Protein AF-A0A0B7BX50-F1 (afdb_monomer_lite)

Radius of gyration: 19.75 Å; chains: 1; bounding box: 63×55×43 Å

Structure (mmCIF, N/CA/C/O backbone):
data_AF-A0A0B7BX50-F1
#
_entry.id   AF-A0A0B7BX50-F1
#
loop_
_atom_site.group_PDB
_atom_site.id
_atom_site.type_symbol
_atom_site.label_atom_id
_atom_site.label_alt_id
_atom_site.label_comp_id
_atom_site.label_asym_id
_atom_site.label_entity_id
_atom_site.label_seq_id
_atom_site.pdbx_PDB_ins_code
_atom_site.Cartn_x
_atom_site.Cartn_y
_atom_site.Cartn_z
_atom_site.occupancy
_atom_site.B_iso_or_equiv
_atom_site.auth_seq_id
_atom_site.auth_comp_id
_atom_site.auth_asym_id
_atom_site.auth_atom_id
_atom_site.pdbx_PDB_model_num
ATOM 1 N N . VAL A 1 1 ? -2.752 12.700 -19.791 1.00 28.98 1 VAL A N 1
ATOM 2 C CA . VAL A 1 1 ? -4.060 12.134 -19.391 1.00 28.98 1 VAL A CA 1
ATOM 3 C C . VAL A 1 1 ? -4.077 12.059 -17.871 1.00 28.98 1 VAL A C 1
ATOM 5 O O . VAL A 1 1 ? -3.595 11.093 -17.304 1.00 28.98 1 VAL A O 1
ATOM 8 N N . TRP A 1 2 ? -4.482 13.149 -17.217 1.00 24.19 2 TRP A N 1
ATOM 9 C CA . TRP A 1 2 ? -4.569 13.248 -15.756 1.00 24.19 2 TRP A CA 1
ATOM 10 C C . TRP A 1 2 ? -6.029 13.005 -15.374 1.00 24.19 2 TRP A C 1
ATOM 12 O O . TRP A 1 2 ? -6.898 13.782 -15.767 1.00 24.19 2 TRP A O 1
ATOM 22 N N . LEU A 1 3 ? -6.310 11.880 -14.715 1.00 29.95 3 LEU A N 1
ATOM 23 C CA . LEU A 1 3 ? -7.671 11.501 -14.341 1.00 29.95 3 LEU A CA 1
ATOM 24 C C . LEU A 1 3 ? -8.151 12.308 -13.132 1.00 29.95 3 LEU A C 1
ATOM 26 O O . LEU A 1 3 ? -7.438 12.496 -12.148 1.00 29.95 3 LEU A O 1
ATOM 30 N N . GLN A 1 4 ? -9.376 12.797 -13.293 1.00 28.27 4 GLN A N 1
ATOM 31 C CA . GLN A 1 4 ? -10.141 13.656 -12.405 1.00 28.27 4 GLN A CA 1
ATOM 32 C C . GLN A 1 4 ? -10.483 12.978 -11.071 1.00 28.27 4 GLN A C 1
ATOM 34 O O . GLN A 1 4 ? -10.650 11.762 -10.984 1.00 28.27 4 GLN A O 1
ATOM 39 N N . PHE A 1 5 ? -10.640 13.814 -10.046 1.00 28.05 5 PHE A N 1
ATOM 40 C CA . PHE A 1 5 ? -11.147 13.467 -8.723 1.00 28.05 5 PHE A CA 1
ATOM 41 C C . PHE A 1 5 ? -12.509 12.758 -8.795 1.00 28.05 5 PHE A C 1
ATOM 43 O O . PHE A 1 5 ? -13.463 13.278 -9.373 1.00 28.05 5 PHE A O 1
ATOM 50 N N . VAL A 1 6 ? -12.620 11.600 -8.141 1.00 27.52 6 VAL A N 1
ATOM 51 C CA . VAL A 1 6 ? -13.905 10.943 -7.874 1.00 27.52 6 VAL A CA 1
ATOM 52 C C . VAL A 1 6 ? -14.544 11.618 -6.659 1.00 27.52 6 VAL A C 1
ATOM 54 O O . VAL A 1 6 ? -14.107 11.424 -5.528 1.00 27.52 6 VAL A O 1
ATOM 57 N N . ASN A 1 7 ? -15.592 12.411 -6.890 1.00 27.09 7 ASN A N 1
ATOM 58 C CA . ASN A 1 7 ? -16.500 12.862 -5.836 1.00 27.09 7 ASN A CA 1
ATOM 59 C C . ASN A 1 7 ? -17.461 11.715 -5.487 1.00 27.09 7 ASN A C 1
ATOM 61 O O . ASN A 1 7 ? -18.409 11.448 -6.223 1.00 27.09 7 ASN A O 1
ATOM 65 N N . LEU A 1 8 ? -17.236 11.042 -4.358 1.00 27.91 8 LEU A N 1
ATOM 66 C CA . LEU A 1 8 ? -18.210 10.115 -3.780 1.00 27.91 8 LEU A CA 1
ATOM 67 C C . LEU A 1 8 ? -19.280 10.910 -3.020 1.00 27.91 8 LEU A C 1
ATOM 69 O O . LEU A 1 8 ? -19.091 11.311 -1.874 1.00 27.91 8 LEU A O 1
ATOM 73 N N . CYS A 1 9 ? -20.415 11.147 -3.677 1.00 27.06 9 CYS A N 1
ATOM 74 C CA . CYS A 1 9 ? -21.629 11.651 -3.045 1.00 27.06 9 CYS A CA 1
ATOM 75 C C . CYS A 1 9 ? -22.496 10.452 -2.633 1.00 27.06 9 CYS A C 1
ATOM 77 O O . CYS A 1 9 ? -23.135 9.827 -3.477 1.00 27.06 9 CYS A O 1
ATOM 79 N N . PHE A 1 10 ? -22.516 10.109 -1.343 1.00 28.86 10 PHE A N 1
ATOM 80 C CA . PHE A 1 10 ? -23.477 9.137 -0.821 1.00 28.86 10 PHE A CA 1
ATOM 81 C C . PHE A 1 10 ? -24.818 9.837 -0.580 1.00 28.86 10 PHE A C 1
ATOM 83 O O . PHE A 1 10 ? -24.961 10.626 0.353 1.00 28.86 10 PHE A O 1
ATOM 90 N N . LYS A 1 11 ? -25.810 9.539 -1.423 1.00 33.97 11 LYS A N 1
ATOM 91 C CA . LYS A 1 11 ? -27.226 9.775 -1.123 1.00 33.97 11 LYS A CA 1
ATOM 92 C C . LYS A 1 11 ? -27.857 8.467 -0.672 1.00 33.97 11 LYS A C 1
ATOM 94 O O . LYS A 1 11 ? -27.990 7.555 -1.480 1.00 33.97 11 LYS A O 1
ATOM 99 N N . THR A 1 12 ? -28.340 8.429 0.562 1.00 30.38 12 THR A N 1
ATOM 100 C CA . THR A 1 12 ? -29.464 7.566 0.940 1.00 30.38 12 THR A CA 1
ATOM 101 C C . THR A 1 12 ? -30.338 8.307 1.945 1.00 30.38 12 THR A C 1
ATOM 103 O O . THR A 1 12 ? -29.950 8.494 3.095 1.00 30.38 12 THR A O 1
ATOM 106 N N . GLU A 1 13 ? -31.522 8.725 1.505 1.00 33.09 13 GLU A N 1
ATOM 107 C CA . GLU A 1 13 ? -32.646 9.063 2.377 1.00 33.09 13 GLU A CA 1
ATOM 108 C C . GLU A 1 13 ? -33.642 7.900 2.333 1.00 33.09 13 GLU A C 1
ATOM 110 O O . GLU A 1 13 ? -34.047 7.483 1.250 1.00 33.09 13 GLU A O 1
ATOM 115 N N . THR A 1 14 ? -34.055 7.378 3.492 1.00 33.25 14 THR A N 1
ATOM 116 C CA . THR A 1 14 ? -35.420 7.599 4.013 1.00 33.25 14 THR A CA 1
ATOM 117 C C . THR A 1 14 ? -35.642 6.935 5.388 1.00 33.25 14 THR A C 1
ATOM 119 O O . THR A 1 14 ? -35.595 5.722 5.550 1.00 33.25 14 THR A O 1
ATOM 122 N N . THR A 1 15 ? -35.916 7.808 6.366 1.00 34.84 15 THR A N 1
ATOM 123 C CA . THR A 1 15 ? -36.958 7.712 7.410 1.00 34.84 15 THR A CA 1
ATOM 124 C C . THR A 1 15 ? -36.859 6.667 8.538 1.00 34.84 15 THR A C 1
ATOM 126 O O . THR A 1 15 ? -37.419 5.579 8.449 1.00 34.84 15 THR A O 1
ATOM 129 N N . ARG A 1 16 ? -36.374 7.100 9.716 1.00 32.44 16 ARG A N 1
ATOM 130 C CA . ARG A 1 16 ? -37.216 7.187 10.934 1.00 32.44 16 ARG A CA 1
ATOM 131 C C . ARG A 1 16 ? -36.549 8.014 12.036 1.00 32.44 16 ARG A C 1
ATOM 133 O O . ARG A 1 16 ? -35.428 7.751 12.455 1.00 32.44 16 ARG A O 1
ATOM 140 N N . GLU A 1 17 ? -37.286 9.019 12.488 1.00 45.47 17 GLU A N 1
ATOM 141 C CA . GLU A 1 17 ? -36.929 10.002 13.504 1.00 45.47 17 GLU A CA 1
ATOM 142 C C . GLU A 1 17 ? -36.564 9.357 14.848 1.00 45.47 17 GLU A C 1
ATOM 144 O O . GLU A 1 17 ? -37.407 8.758 15.515 1.00 45.47 17 GLU A O 1
ATOM 149 N N . ARG A 1 18 ? -35.321 9.559 15.295 1.00 35.31 18 ARG A N 1
ATOM 150 C CA . ARG A 1 18 ? -34.991 9.662 16.720 1.00 35.31 18 ARG A CA 1
ATOM 151 C C . ARG A 1 18 ? -33.976 10.778 16.916 1.00 35.31 18 ARG A C 1
ATOM 153 O O . ARG A 1 18 ? -32.881 10.777 16.365 1.00 35.31 18 ARG A O 1
ATOM 160 N N . THR A 1 19 ? -34.406 11.749 17.701 1.00 38.16 19 THR A N 1
ATOM 161 C CA . THR A 1 19 ? -33.732 12.975 18.101 1.00 38.16 19 THR A CA 1
ATOM 162 C C . THR A 1 19 ? -32.405 12.665 18.795 1.00 38.16 19 THR A C 1
ATOM 164 O O . THR A 1 19 ? -32.351 12.420 19.995 1.00 38.16 19 THR A O 1
ATOM 167 N N . PHE A 1 20 ? -31.307 12.720 18.046 1.00 35.06 20 PHE A N 1
ATOM 168 C CA . PHE A 1 20 ? -29.977 12.927 18.601 1.00 35.06 20 PHE A CA 1
ATOM 169 C C . PHE A 1 20 ? -29.418 14.168 17.916 1.00 35.06 20 PHE A C 1
ATOM 171 O O . PHE A 1 20 ? -29.257 14.192 16.697 1.00 35.06 20 PHE A O 1
ATOM 178 N N . ARG A 1 21 ? -29.166 15.236 18.682 1.00 38.09 21 ARG A N 1
ATOM 179 C CA . ARG A 1 21 ? -28.414 16.404 18.205 1.00 38.09 21 ARG A CA 1
ATOM 180 C C . ARG A 1 21 ? -26.972 15.961 17.935 1.00 38.09 21 ARG A C 1
ATOM 182 O O . ARG A 1 21 ? -26.065 16.237 18.716 1.00 38.09 21 ARG A O 1
ATOM 189 N N . ALA A 1 22 ? -26.746 15.274 16.822 1.00 36.84 22 ALA A N 1
ATOM 190 C CA . ALA A 1 22 ? -25.429 15.189 16.233 1.00 36.84 22 ALA A CA 1
ATOM 191 C C . ALA A 1 22 ? -25.102 16.606 15.759 1.00 36.84 22 ALA A C 1
ATOM 193 O O . ALA A 1 22 ? -25.723 17.122 14.831 1.00 36.84 22 ALA A O 1
ATOM 194 N N . LYS A 1 23 ? -24.160 17.277 16.430 1.00 37.41 23 LYS A N 1
ATOM 195 C CA . LYS A 1 23 ? -23.484 18.423 15.822 1.00 37.41 23 LYS A CA 1
ATOM 196 C C . LYS A 1 23 ? -22.964 17.919 14.479 1.00 37.41 23 LYS A C 1
ATOM 198 O O . LYS A 1 23 ? -22.017 17.134 14.462 1.00 37.41 23 LYS A O 1
ATOM 203 N N . VAL A 1 24 ? -23.585 18.340 13.379 1.00 38.97 24 VAL A N 1
ATOM 204 C CA . VAL A 1 24 ? -23.007 18.209 12.043 1.00 38.97 24 VAL A CA 1
ATOM 205 C C . VAL A 1 24 ? -21.749 19.064 12.086 1.00 38.97 24 VAL A C 1
ATOM 207 O O . VAL A 1 24 ? -21.775 20.270 11.856 1.00 38.97 24 VAL A O 1
ATOM 210 N N . LYS A 1 25 ? -20.641 18.465 12.529 1.00 41.38 25 LYS A N 1
ATOM 211 C CA . LYS A 1 25 ? -19.320 19.060 12.410 1.00 41.38 25 LYS A CA 1
ATOM 212 C C . LYS A 1 25 ? -19.116 19.099 10.906 1.00 41.38 25 LYS A C 1
ATOM 214 O O . LYS A 1 25 ? -18.903 18.040 10.320 1.00 41.38 25 LYS A O 1
ATOM 219 N N . MET A 1 26 ? -19.315 20.277 10.302 1.00 36.62 26 MET A N 1
ATOM 220 C CA . MET A 1 26 ? -19.078 20.490 8.878 1.00 36.62 26 MET A CA 1
ATOM 221 C C . MET A 1 26 ? -17.808 19.738 8.505 1.00 36.62 26 MET A C 1
ATOM 223 O O . MET A 1 26 ? -16.769 19.911 9.154 1.00 36.62 26 MET A O 1
ATOM 227 N N . ILE A 1 27 ? -17.910 18.877 7.497 1.00 47.28 27 ILE A N 1
ATOM 228 C CA . ILE A 1 27 ? -16.736 18.425 6.771 1.00 47.28 27 ILE A CA 1
ATOM 229 C C . ILE A 1 27 ? -16.179 19.720 6.187 1.00 47.28 27 ILE A C 1
ATOM 231 O O . ILE A 1 27 ? -16.718 20.239 5.215 1.00 47.28 27 ILE A O 1
ATOM 235 N N . LYS A 1 28 ? -15.194 20.326 6.861 1.00 42.03 28 LYS A N 1
ATOM 236 C CA . LYS A 1 28 ? -14.405 21.385 6.245 1.00 42.03 28 LYS A CA 1
ATOM 237 C C . LYS A 1 28 ? -13.775 20.713 5.038 1.00 42.03 28 LYS A C 1
ATOM 239 O O . LYS A 1 28 ? -12.932 19.835 5.202 1.00 42.03 28 LYS A O 1
ATOM 244 N N . THR A 1 29 ? -14.271 21.045 3.854 1.00 44.09 29 THR A N 1
ATOM 245 C CA . THR A 1 29 ? -13.612 20.706 2.602 1.00 44.09 29 THR A CA 1
ATOM 246 C C . THR A 1 29 ? -12.172 21.174 2.745 1.00 44.09 29 THR A C 1
ATOM 248 O O . THR A 1 29 ? -11.931 22.364 2.947 1.00 44.09 29 THR A O 1
ATOM 251 N N . ILE A 1 30 ? -11.229 20.234 2.734 1.00 51.62 30 ILE A N 1
ATOM 252 C CA . ILE A 1 30 ? -9.809 20.563 2.692 1.00 51.62 30 ILE A CA 1
ATOM 253 C C . ILE A 1 30 ? -9.613 21.206 1.322 1.00 51.62 30 ILE A C 1
ATOM 255 O O . ILE A 1 30 ? -9.761 20.544 0.294 1.00 51.62 30 ILE A O 1
ATOM 259 N N . HIS A 1 31 ? -9.426 22.525 1.302 1.00 44.66 31 HIS A N 1
ATOM 260 C CA . HIS A 1 31 ? -9.182 23.248 0.064 1.00 44.66 31 HIS A CA 1
ATOM 261 C C . HIS A 1 31 ? -7.841 22.781 -0.528 1.00 44.66 31 HIS A C 1
ATOM 263 O O . HIS A 1 31 ? -6.860 22.674 0.209 1.00 44.66 31 HIS A O 1
ATOM 269 N N . PRO A 1 32 ? -7.771 22.509 -1.842 1.00 51.69 32 PRO A N 1
ATOM 270 C CA . PRO A 1 32 ? -6.535 22.122 -2.501 1.00 51.69 32 PRO A CA 1
ATOM 271 C C . PRO A 1 32 ? -5.694 23.378 -2.754 1.00 51.69 32 PRO A C 1
ATOM 273 O O . PRO A 1 32 ? -5.767 23.955 -3.830 1.00 51.69 32 PRO A O 1
ATOM 276 N N . ALA A 1 33 ? -4.920 23.823 -1.767 1.00 49.38 33 ALA A N 1
ATOM 277 C CA . ALA A 1 33 ? -3.993 24.943 -1.935 1.00 49.38 33 ALA A CA 1
ATOM 278 C C . ALA A 1 33 ? -2.564 24.488 -1.615 1.00 49.38 33 ALA A C 1
ATOM 280 O O . ALA A 1 33 ? -2.022 24.773 -0.551 1.00 49.38 33 ALA A O 1
ATOM 281 N N . SER A 1 34 ? -1.958 23.727 -2.528 1.00 51.88 34 SER A N 1
ATOM 282 C CA . SER A 1 34 ? -0.599 23.185 -2.367 1.00 51.88 34 SER A CA 1
ATOM 283 C C . SER A 1 34 ? 0.476 23.962 -3.134 1.00 51.88 34 SER A C 1
ATOM 285 O O . SER A 1 34 ? 1.661 23.647 -3.026 1.00 51.88 34 SER A O 1
ATOM 287 N N . HIS A 1 35 ? 0.106 24.976 -3.919 1.00 53.56 35 HIS A N 1
ATOM 288 C CA . HIS A 1 35 ? 1.058 25.714 -4.745 1.00 53.56 35 HIS A CA 1
ATOM 289 C C . HIS A 1 35 ? 1.464 27.031 -4.081 1.00 53.56 35 HIS A C 1
ATOM 291 O O . HIS A 1 35 ? 0.620 27.788 -3.608 1.00 53.56 35 HIS A O 1
ATOM 297 N N . LEU A 1 36 ? 2.768 27.336 -4.098 1.00 54.88 36 LEU A N 1
ATOM 298 C CA . LEU A 1 36 ? 3.347 28.566 -3.533 1.00 54.88 36 LEU A CA 1
ATOM 299 C C . LEU A 1 36 ? 2.687 29.864 -4.037 1.00 54.88 36 LEU A C 1
ATOM 301 O O . LEU A 1 36 ? 2.799 30.885 -3.365 1.00 54.88 36 LEU A O 1
ATOM 305 N N . HIS A 1 37 ? 2.005 29.817 -5.185 1.00 57.84 37 HIS A N 1
ATOM 306 C CA . HIS A 1 37 ? 1.344 30.950 -5.836 1.00 57.84 37 HIS A CA 1
ATOM 307 C C . HIS A 1 37 ? -0.184 30.967 -5.691 1.00 57.84 37 HIS A C 1
ATOM 309 O O . HIS A 1 37 ? -0.845 31.772 -6.347 1.00 57.84 37 HIS A O 1
ATOM 315 N N . ASP A 1 38 ? -0.771 30.095 -4.868 1.00 61.22 38 ASP A N 1
ATOM 316 C CA . ASP A 1 38 ? -2.210 30.142 -4.632 1.00 61.22 38 ASP A CA 1
ATOM 317 C C . ASP A 1 38 ? -2.572 31.355 -3.760 1.00 61.22 38 ASP A C 1
ATOM 319 O O . ASP A 1 38 ? -2.183 31.455 -2.598 1.00 61.22 38 ASP A O 1
ATOM 323 N N . SER A 1 39 ? -3.350 32.279 -4.325 1.00 60.41 39 SER A N 1
ATOM 324 C CA . SER A 1 39 ? -3.822 33.490 -3.637 1.00 60.41 39 SER A CA 1
ATOM 325 C C . SER A 1 39 ? -4.775 33.209 -2.466 1.00 60.41 39 SER A C 1
ATOM 327 O O . SER A 1 39 ? -5.064 34.110 -1.672 1.00 60.41 39 SER A O 1
ATOM 329 N N . LEU A 1 40 ? -5.260 31.970 -2.341 1.00 59.19 40 LEU A N 1
ATOM 330 C CA . LEU A 1 40 ? -6.072 31.491 -1.226 1.00 59.19 40 LEU A CA 1
ATOM 331 C C . LEU A 1 40 ? -5.254 30.778 -0.139 1.00 59.19 40 LEU A C 1
ATOM 333 O O . LEU A 1 40 ? -5.825 30.466 0.907 1.00 59.19 40 LEU A O 1
ATOM 337 N N . ARG A 1 41 ? -3.939 30.576 -0.337 1.00 57.00 41 ARG A N 1
ATOM 338 C CA . ARG A 1 41 ? -3.030 29.902 0.613 1.00 57.00 41 ARG A CA 1
ATOM 339 C C . ARG A 1 41 ? -3.128 30.460 2.034 1.00 57.00 41 ARG A C 1
ATOM 341 O O . ARG A 1 41 ? -3.130 29.691 2.988 1.00 57.00 41 ARG A O 1
ATOM 348 N N . ASP A 1 42 ? -3.257 31.779 2.157 1.00 56.28 42 ASP A N 1
ATOM 349 C CA . ASP A 1 42 ? -3.280 32.482 3.447 1.00 56.28 42 ASP A CA 1
ATOM 350 C C . ASP A 1 42 ? -4.705 32.782 3.956 1.00 56.28 42 ASP A C 1
ATOM 352 O O . ASP A 1 42 ? -4.875 33.418 4.996 1.00 56.28 42 ASP A O 1
ATOM 356 N N . LYS A 1 43 ? -5.752 32.372 3.219 1.00 56.91 43 LYS A N 1
ATOM 357 C CA . LYS A 1 43 ? -7.154 32.760 3.485 1.00 56.91 43 LYS A CA 1
ATOM 358 C C . LYS A 1 43 ? -8.039 31.650 4.055 1.00 56.91 43 LYS A C 1
ATOM 360 O O . LYS A 1 43 ? -9.189 31.925 4.391 1.00 56.91 43 LYS A O 1
ATOM 365 N N . VAL A 1 44 ? -7.543 30.421 4.183 1.00 53.28 44 VAL A N 1
ATOM 366 C CA . VAL A 1 44 ? -8.309 29.274 4.696 1.00 53.28 44 VAL A CA 1
ATOM 367 C C . VAL A 1 44 ? -7.483 28.557 5.758 1.00 53.28 44 VAL A C 1
ATOM 369 O O . VAL A 1 44 ? -6.271 28.444 5.609 1.00 53.28 44 VAL A O 1
ATOM 372 N N . ASP A 1 45 ? -8.140 28.091 6.828 1.00 52.06 45 ASP A N 1
ATOM 373 C CA . ASP A 1 45 ? -7.537 27.227 7.848 1.00 52.06 45 ASP A CA 1
ATOM 374 C C . ASP A 1 45 ? -6.737 26.108 7.161 1.00 52.06 45 ASP A C 1
ATOM 376 O O . ASP A 1 45 ? -7.321 25.225 6.528 1.00 52.06 45 ASP A O 1
ATOM 380 N N . TYR A 1 46 ? -5.408 26.210 7.244 1.00 52.97 46 TYR A N 1
ATOM 381 C CA . TYR A 1 46 ? -4.437 25.337 6.586 1.00 52.97 46 TYR A CA 1
ATOM 382 C C . TYR A 1 46 ? -4.668 23.860 6.942 1.00 52.97 46 TYR A C 1
ATOM 384 O O . TYR A 1 46 ? -5.376 23.551 7.910 1.00 52.97 46 TYR A O 1
ATOM 392 N N . GLU A 1 47 ? -4.042 22.948 6.183 1.00 52.56 47 GLU A N 1
ATOM 393 C CA . GLU A 1 47 ? -3.934 21.536 6.566 1.00 52.56 47 GLU A CA 1
ATOM 394 C C . GLU A 1 47 ? -3.689 21.438 8.080 1.00 52.56 47 GLU A C 1
ATOM 396 O O . GLU A 1 47 ? -2.814 22.138 8.604 1.00 52.56 47 GLU A O 1
ATOM 401 N N . PRO A 1 48 ? -4.489 20.650 8.820 1.00 54.91 48 PRO A N 1
ATOM 402 C CA . PRO A 1 48 ? -4.314 20.557 10.258 1.00 54.91 48 PRO A CA 1
ATOM 403 C C . PRO A 1 48 ? -2.857 20.200 10.537 1.00 54.91 48 PRO A C 1
ATOM 405 O O . PRO A 1 48 ? -2.372 19.192 10.024 1.00 54.91 48 PRO A O 1
ATOM 408 N N . LYS A 1 49 ? -2.161 21.043 11.320 1.00 56.09 49 LYS A N 1
ATOM 409 C CA . LYS A 1 49 ? -0.799 20.745 11.769 1.00 56.09 49 LYS A CA 1
ATOM 410 C C . LYS A 1 49 ? -0.841 19.379 12.423 1.00 56.09 49 LYS A C 1
ATOM 412 O O . LYS A 1 49 ? -1.452 19.200 13.475 1.00 56.09 49 LYS A O 1
ATOM 417 N N . CYS A 1 50 ? -0.244 18.423 11.747 1.00 65.06 50 CYS A N 1
ATOM 418 C CA . CYS A 1 50 ? -0.277 17.044 12.134 1.00 65.06 50 CYS A CA 1
ATOM 419 C C . CYS A 1 50 ? 1.174 16.599 12.241 1.00 65.06 50 CYS A C 1
ATOM 421 O O . CYS A 1 50 ? 1.919 16.621 11.267 1.00 65.06 50 CYS A O 1
ATOM 423 N N . SER A 1 51 ? 1.573 16.273 13.467 1.00 66.94 51 SER A N 1
ATOM 424 C CA . SER A 1 51 ? 2.909 15.775 13.777 1.00 66.94 51 SER A CA 1
ATOM 425 C C . SER A 1 51 ? 3.076 14.317 13.348 1.00 66.94 51 SER A C 1
ATOM 427 O O . SER A 1 51 ? 4.174 13.882 13.056 1.00 66.94 51 SER A O 1
ATOM 429 N N . CYS A 1 52 ? 1.995 13.544 13.244 1.00 77.06 52 CYS A N 1
ATOM 430 C CA . CYS A 1 52 ? 2.071 12.115 12.956 1.00 77.06 52 CYS A CA 1
ATOM 431 C C . CYS A 1 52 ? 1.166 11.707 11.795 1.00 77.06 52 CYS A C 1
ATOM 433 O O . CYS A 1 52 ? 0.117 11.105 12.004 1.00 77.06 52 CYS A O 1
ATOM 435 N N . CYS A 1 53 ? 1.537 12.060 10.568 1.00 84.81 53 CYS A N 1
ATOM 436 C CA . CYS A 1 53 ? 0.791 11.700 9.360 1.00 84.81 53 CYS A CA 1
ATOM 437 C C . CYS A 1 53 ? 1.706 11.525 8.153 1.00 84.81 53 CYS A C 1
ATOM 439 O O . CYS A 1 53 ? 2.835 12.020 8.146 1.00 84.81 53 CYS A O 1
ATOM 441 N N . PRO A 1 54 ? 1.202 10.860 7.098 1.00 86.88 54 PRO A N 1
ATOM 442 C CA . PRO A 1 54 ? 1.930 10.750 5.848 1.00 86.88 54 PRO A CA 1
ATOM 443 C C . PRO A 1 54 ? 2.231 12.129 5.249 1.00 86.88 54 PRO A C 1
ATOM 445 O O . PRO A 1 54 ? 1.330 12.943 5.053 1.00 86.88 54 PRO A O 1
ATOM 448 N N . ALA A 1 55 ? 3.491 12.348 4.866 1.00 84.25 55 ALA A N 1
ATOM 449 C CA . ALA A 1 55 ? 3.883 13.485 4.035 1.00 84.25 55 ALA A CA 1
ATOM 450 C C . ALA A 1 55 ? 3.110 13.519 2.700 1.00 84.25 55 ALA A C 1
ATOM 452 O O . ALA A 1 55 ? 2.714 12.468 2.177 1.00 84.25 55 ALA A O 1
ATOM 453 N N . GLY A 1 56 ? 2.955 14.715 2.120 1.00 83.62 56 GLY A N 1
ATOM 454 C CA . GLY A 1 56 ? 2.312 14.910 0.817 1.00 83.62 56 GLY A CA 1
ATOM 455 C C . GLY A 1 56 ? 2.947 14.034 -0.267 1.00 83.62 56 GLY A C 1
ATOM 456 O O . GLY A 1 56 ? 4.170 14.027 -0.429 1.00 83.62 56 GLY A O 1
ATOM 457 N N . ARG A 1 57 ? 2.121 13.261 -0.983 1.00 90.06 57 ARG A N 1
ATOM 458 C CA . ARG A 1 57 ? 2.576 12.193 -1.887 1.00 90.06 57 ARG A CA 1
ATOM 459 C C . ARG A 1 57 ? 1.603 11.922 -3.029 1.00 90.06 57 ARG A C 1
ATOM 461 O O . ARG A 1 57 ? 0.388 11.951 -2.845 1.00 90.06 57 ARG A O 1
ATOM 468 N N . SER A 1 58 ? 2.134 11.576 -4.196 1.00 89.50 58 SER A N 1
ATOM 469 C CA . SER A 1 58 ? 1.359 11.176 -5.380 1.00 89.50 58 SER A CA 1
ATOM 470 C C . SER A 1 58 ? 1.524 9.683 -5.675 1.00 89.50 58 SER A C 1
ATOM 472 O O . SER A 1 58 ? 2.489 9.072 -5.227 1.00 89.50 58 SER A O 1
ATOM 474 N N . GLY A 1 59 ? 0.576 9.064 -6.385 1.00 89.06 59 GLY A N 1
ATOM 475 C CA . GLY A 1 59 ? 0.682 7.653 -6.794 1.00 89.06 59 GLY A CA 1
ATOM 476 C C . GLY A 1 59 ? 0.629 6.619 -5.658 1.00 89.06 59 GLY A C 1
ATOM 477 O O . GLY A 1 59 ? 0.889 5.442 -5.898 1.00 89.06 59 GLY A O 1
ATOM 478 N N . HIS A 1 60 ? 0.298 7.041 -4.435 1.00 93.44 60 HIS A N 1
ATOM 479 C CA . HIS A 1 60 ? 0.033 6.144 -3.313 1.00 93.44 60 HIS A CA 1
ATOM 480 C C . HIS A 1 60 ? -1.280 5.381 -3.537 1.00 93.44 60 HIS A C 1
ATOM 482 O O . HIS A 1 60 ? -2.143 5.810 -4.312 1.00 93.44 60 HIS A O 1
ATOM 488 N N . ARG A 1 61 ? -1.442 4.242 -2.866 1.00 94.75 61 ARG A N 1
ATOM 489 C CA . ARG A 1 61 ? -2.666 3.442 -2.937 1.00 94.75 61 ARG A CA 1
ATOM 490 C C . ARG A 1 61 ? -3.448 3.539 -1.647 1.00 94.75 61 ARG A C 1
ATOM 492 O O . ARG A 1 61 ? -2.877 3.469 -0.563 1.00 94.75 61 ARG A O 1
ATOM 499 N N . ILE A 1 62 ? -4.759 3.689 -1.804 1.00 95.00 62 ILE A N 1
ATOM 500 C CA . ILE A 1 62 ? -5.705 3.804 -0.704 1.00 95.00 62 ILE A CA 1
ATOM 501 C C . ILE A 1 62 ? -6.629 2.591 -0.692 1.00 95.00 62 ILE A C 1
ATOM 503 O O . ILE A 1 62 ? -7.177 2.215 -1.727 1.00 95.00 62 ILE A O 1
ATOM 507 N N . ILE A 1 63 ? -6.844 2.028 0.494 1.00 94.88 63 ILE A N 1
ATOM 508 C CA . ILE A 1 63 ? -7.937 1.091 0.774 1.00 94.88 63 ILE A CA 1
ATOM 509 C C . ILE A 1 63 ? -8.775 1.683 1.897 1.00 94.88 63 ILE A C 1
ATOM 511 O O . ILE A 1 63 ? -8.231 2.158 2.888 1.00 94.88 63 ILE A O 1
ATOM 515 N N . VAL A 1 64 ? -10.096 1.613 1.774 1.00 94.25 64 VAL A N 1
ATOM 516 C CA . VAL A 1 64 ? -11.019 2.054 2.823 1.00 94.25 64 VAL A CA 1
ATOM 517 C C . VAL A 1 64 ? -11.802 0.852 3.341 1.00 94.25 64 VAL A C 1
ATOM 519 O O . VAL A 1 64 ? -12.309 0.048 2.561 1.00 94.25 64 VAL A O 1
ATOM 522 N N . THR A 1 65 ? -11.870 0.724 4.661 1.00 91.56 65 THR A N 1
ATOM 523 C CA . THR A 1 65 ? -12.752 -0.187 5.396 1.00 91.56 65 THR A CA 1
ATOM 524 C C . THR A 1 65 ? -13.824 0.612 6.125 1.00 91.56 65 THR A C 1
ATOM 526 O O . THR A 1 65 ? -13.859 1.838 6.061 1.00 91.56 65 THR A O 1
ATOM 529 N N . GLU A 1 66 ? -14.712 -0.081 6.831 1.00 91.38 66 GLU A N 1
ATOM 530 C CA . GLU A 1 66 ? -15.774 0.559 7.613 1.00 91.38 66 GLU A CA 1
ATOM 531 C C . GLU A 1 66 ? -15.235 1.503 8.700 1.00 91.38 66 GLU A C 1
ATOM 533 O O . GLU A 1 66 ? -15.837 2.533 8.992 1.00 91.38 66 GLU A O 1
ATOM 538 N N . ASP A 1 67 ? -14.093 1.163 9.295 1.00 92.31 67 ASP A N 1
ATOM 539 C CA . ASP A 1 67 ? -13.525 1.830 10.466 1.00 92.31 67 ASP A CA 1
ATOM 540 C C . ASP A 1 67 ? -12.226 2.594 10.174 1.00 92.31 67 ASP A C 1
ATOM 542 O O . ASP A 1 67 ? -11.814 3.442 10.971 1.00 92.31 67 ASP A O 1
ATOM 546 N N . SER A 1 68 ? -11.560 2.284 9.061 1.00 93.25 68 SER A N 1
ATOM 547 C CA . SER A 1 68 ? -10.189 2.709 8.806 1.00 93.25 68 SER A CA 1
ATOM 548 C C . SER A 1 68 ? -9.913 2.978 7.326 1.00 93.25 68 SER A C 1
ATOM 550 O O . SER A 1 68 ? -10.506 2.385 6.433 1.00 93.25 68 SER A O 1
ATOM 552 N N . LEU A 1 69 ? -8.953 3.852 7.053 1.00 95.19 69 LEU A N 1
ATOM 553 C CA . LEU A 1 69 ? -8.360 4.061 5.735 1.00 95.19 69 LEU A CA 1
ATOM 554 C C . LEU A 1 69 ? -6.884 3.673 5.799 1.00 95.19 69 LEU A C 1
ATOM 556 O O . LEU A 1 69 ? -6.198 4.013 6.752 1.00 95.19 69 LEU A O 1
ATOM 560 N N . TYR A 1 70 ? -6.389 2.972 4.791 1.00 94.44 70 TYR A N 1
ATOM 561 C CA . TYR A 1 70 ? -4.991 2.574 4.672 1.00 94.44 70 TYR A CA 1
ATOM 562 C C . TYR A 1 70 ? -4.351 3.315 3.509 1.00 94.44 70 TYR A C 1
ATOM 564 O O . TYR A 1 70 ? -4.968 3.415 2.451 1.00 94.44 70 TYR A O 1
ATOM 572 N N . SER A 1 71 ? -3.131 3.811 3.696 1.00 94.75 71 SER A N 1
ATOM 573 C CA . SER A 1 71 ? -2.337 4.464 2.655 1.00 94.75 71 SER A CA 1
ATOM 574 C C . SER A 1 71 ? -0.973 3.804 2.559 1.00 94.75 71 SER A C 1
ATOM 576 O O . SER A 1 71 ? -0.246 3.758 3.549 1.00 94.75 71 SER A O 1
ATOM 578 N N . LEU A 1 72 ? -0.642 3.280 1.380 1.00 94.31 72 LEU A N 1
ATOM 579 C CA . LEU A 1 72 ? 0.645 2.648 1.110 1.00 94.31 72 LEU A CA 1
ATOM 580 C C . LEU A 1 72 ? 1.342 3.327 -0.059 1.00 94.31 72 LEU A C 1
ATOM 582 O O . LEU A 1 72 ? 0.748 3.578 -1.114 1.00 94.31 72 LEU A O 1
ATOM 586 N N . GLY A 1 73 ? 2.642 3.536 0.104 1.00 92.56 73 GLY A N 1
ATOM 587 C CA . GLY A 1 73 ? 3.493 3.941 -0.997 1.00 92.56 73 GLY A CA 1
ATOM 588 C C . GLY A 1 73 ? 3.401 5.427 -1.319 1.00 92.56 73 GLY A C 1
ATOM 589 O O . GLY A 1 73 ? 2.990 6.257 -0.503 1.00 92.56 73 GLY A O 1
ATOM 590 N N . GLY A 1 74 ? 3.739 5.734 -2.567 1.00 91.31 74 GLY A N 1
ATOM 591 C CA . GLY A 1 74 ? 3.677 7.065 -3.154 1.00 91.31 74 GLY A CA 1
ATOM 592 C C . GLY A 1 74 ? 5.050 7.676 -3.385 1.00 91.31 74 GLY A C 1
ATOM 593 O O . GLY A 1 74 ? 6.064 7.189 -2.892 1.00 91.31 74 GLY A O 1
ATOM 594 N N . PHE A 1 75 ? 5.068 8.765 -4.142 1.00 88.62 75 PHE A N 1
ATOM 595 C CA . PHE A 1 75 ? 6.278 9.474 -4.521 1.00 88.62 75 PHE A CA 1
ATOM 596 C C . PHE A 1 75 ? 6.109 10.986 -4.367 1.00 88.62 75 PHE A C 1
ATOM 598 O O . PHE A 1 75 ? 5.050 11.543 -4.693 1.00 88.62 75 PHE A O 1
ATOM 605 N N . ASN A 1 76 ? 7.161 11.642 -3.886 1.00 88.69 76 ASN A N 1
ATOM 606 C CA . ASN A 1 76 ? 7.293 13.088 -3.850 1.00 88.69 76 ASN A CA 1
ATOM 607 C C . ASN A 1 76 ? 8.726 13.494 -4.247 1.00 88.69 76 ASN A C 1
ATOM 609 O O . ASN A 1 76 ? 9.648 13.325 -3.448 1.00 88.69 76 ASN A O 1
ATOM 613 N N . PRO A 1 77 ? 8.923 14.068 -5.448 1.00 83.25 77 PRO A N 1
ATOM 614 C CA . PRO A 1 77 ? 10.251 14.436 -5.935 1.00 83.25 77 PRO A CA 1
ATOM 615 C C . PRO A 1 77 ? 10.900 15.579 -5.144 1.00 83.25 77 PRO A C 1
ATOM 617 O O . PRO A 1 77 ? 12.101 15.778 -5.265 1.00 83.25 77 PRO A O 1
ATOM 620 N N . ILE A 1 78 ? 10.134 16.332 -4.346 1.00 80.81 78 ILE A N 1
ATOM 621 C CA . ILE A 1 78 ? 10.643 17.479 -3.578 1.00 80.81 78 ILE A CA 1
ATOM 622 C C . ILE A 1 78 ? 11.440 17.020 -2.350 1.00 80.81 78 ILE A C 1
ATOM 624 O O . ILE A 1 78 ? 12.328 17.735 -1.900 1.00 80.81 78 ILE A O 1
ATOM 628 N N . LEU A 1 79 ? 11.127 15.846 -1.793 1.00 73.69 79 LEU A N 1
ATOM 629 C CA . LEU A 1 79 ? 11.692 15.402 -0.513 1.00 73.69 79 LEU A CA 1
ATOM 630 C C . LEU A 1 79 ? 13.047 14.700 -0.640 1.00 73.69 79 LEU A C 1
ATOM 632 O O . LEU A 1 79 ? 13.733 14.548 0.363 1.00 73.69 79 LEU A O 1
ATOM 636 N N . GLY A 1 80 ? 13.458 14.319 -1.850 1.00 65.44 80 GLY A N 1
ATOM 637 C CA . GLY A 1 80 ? 14.732 13.644 -2.059 1.00 65.44 80 GLY A CA 1
ATOM 638 C C . GLY A 1 80 ? 15.914 14.607 -2.067 1.00 65.44 80 GLY A C 1
ATOM 639 O O . GLY A 1 80 ? 16.151 15.287 -3.062 1.00 65.44 80 GLY A O 1
ATOM 640 N N . GLU A 1 81 ? 16.733 14.584 -1.017 1.00 56.38 81 GLU A N 1
ATOM 641 C CA . GLU A 1 81 ? 18.160 14.838 -1.212 1.00 56.38 81 GLU A CA 1
ATOM 642 C C . GLU A 1 81 ? 18.703 13.694 -2.073 1.00 56.38 81 GLU A C 1
ATOM 644 O O . GLU A 1 81 ? 18.468 12.526 -1.761 1.00 56.38 81 GLU A O 1
ATOM 649 N N . ASN A 1 82 ? 19.405 14.017 -3.161 1.00 53.97 82 ASN A N 1
ATOM 650 C CA . ASN A 1 82 ? 19.800 13.087 -4.233 1.00 53.97 82 ASN A CA 1
ATOM 651 C C . ASN A 1 82 ? 20.598 11.832 -3.787 1.00 53.97 82 ASN A C 1
ATOM 653 O O . ASN A 1 82 ? 20.919 11.004 -4.632 1.00 53.97 82 ASN A O 1
ATOM 657 N N . ASN A 1 83 ? 20.895 11.668 -2.491 1.00 57.00 83 ASN A N 1
ATOM 658 C CA . ASN A 1 83 ? 21.688 10.584 -1.909 1.00 57.00 83 ASN A CA 1
ATOM 659 C C . ASN A 1 83 ? 21.081 9.957 -0.632 1.00 57.00 83 ASN A C 1
ATOM 661 O O . ASN A 1 83 ? 21.777 9.202 0.050 1.00 57.00 83 ASN A O 1
ATOM 665 N N . ALA A 1 84 ? 19.830 10.262 -0.258 1.00 62.41 84 ALA A N 1
ATOM 666 C CA . ALA A 1 84 ? 19.212 9.610 0.901 1.00 62.41 84 ALA A CA 1
ATOM 667 C C . ALA A 1 84 ? 19.134 8.084 0.667 1.00 62.41 84 ALA A C 1
ATOM 669 O O . ALA A 1 84 ? 18.714 7.661 -0.415 1.00 62.41 84 ALA A O 1
ATOM 670 N N . PRO A 1 85 ? 19.514 7.235 1.644 1.00 62.50 85 PRO A N 1
ATOM 671 C CA . PRO A 1 85 ? 19.389 5.789 1.503 1.00 62.50 85 PRO A CA 1
ATOM 672 C C . PRO A 1 85 ? 17.956 5.391 1.131 1.00 62.50 85 PRO A C 1
ATOM 674 O O . PRO A 1 85 ? 16.994 5.956 1.646 1.00 62.50 85 PRO A O 1
ATOM 677 N N . VAL A 1 86 ? 17.799 4.366 0.289 1.00 61.62 86 VAL A N 1
ATOM 678 C CA . VAL A 1 86 ? 16.485 3.876 -0.187 1.00 61.62 86 VAL A CA 1
ATOM 679 C C . VAL A 1 86 ? 15.538 3.478 0.960 1.00 61.62 86 VAL A C 1
ATOM 681 O O . VAL A 1 86 ? 14.319 3.439 0.785 1.00 61.62 86 VAL A O 1
ATOM 684 N N . ASN A 1 87 ? 16.097 3.202 2.140 1.00 61.75 87 ASN A N 1
ATOM 685 C CA . ASN A 1 87 ? 15.366 2.827 3.348 1.00 61.75 87 ASN A CA 1
ATOM 686 C C . ASN A 1 87 ? 15.383 3.933 4.426 1.00 61.75 87 ASN A C 1
ATOM 688 O O . ASN A 1 87 ? 15.191 3.643 5.602 1.00 61.75 87 ASN A O 1
ATOM 692 N N . ALA A 1 88 ? 15.655 5.186 4.051 1.00 64.38 88 ALA A N 1
ATOM 693 C CA . ALA A 1 88 ? 15.672 6.323 4.965 1.00 64.38 88 ALA A CA 1
ATOM 694 C C . ALA A 1 88 ? 14.399 7.173 4.858 1.00 64.38 88 ALA A C 1
ATOM 696 O O . ALA A 1 88 ? 13.838 7.376 3.777 1.00 64.38 88 ALA A O 1
ATOM 697 N N . ARG A 1 89 ? 13.989 7.751 5.994 1.00 66.06 89 ARG A N 1
ATOM 698 C CA . ARG A 1 89 ? 12.994 8.832 6.020 1.00 66.06 89 ARG A CA 1
ATOM 699 C C . ARG A 1 89 ? 13.498 10.012 5.182 1.00 66.06 89 ARG A C 1
ATOM 701 O O . ARG A 1 89 ? 14.673 10.354 5.248 1.00 66.06 89 ARG A O 1
ATOM 708 N N . GLY A 1 90 ? 12.612 10.611 4.387 1.00 69.19 90 GLY A N 1
ATOM 709 C CA . GLY A 1 90 ? 12.974 11.649 3.411 1.00 69.19 90 GLY A CA 1
ATOM 710 C C . GLY A 1 90 ? 13.328 11.109 2.022 1.00 69.19 90 GLY A C 1
ATOM 711 O O . GLY A 1 90 ? 13.462 11.884 1.085 1.00 69.19 90 GLY A O 1
ATOM 712 N N . HIS A 1 91 ? 13.408 9.789 1.827 1.00 79.00 91 HIS A N 1
ATOM 713 C CA . HIS A 1 91 ? 13.515 9.235 0.480 1.00 79.00 91 HIS A CA 1
ATOM 714 C C . HIS A 1 91 ? 12.269 9.605 -0.358 1.00 79.00 91 HIS A C 1
ATOM 716 O O . HIS A 1 91 ? 11.144 9.527 0.148 1.00 79.00 91 HIS A O 1
ATOM 722 N N . PRO A 1 92 ? 12.419 9.990 -1.642 1.00 85.69 92 PRO A N 1
ATOM 723 C CA . PRO A 1 92 ? 11.303 10.512 -2.426 1.00 85.69 92 PRO A CA 1
ATOM 724 C C . PRO A 1 92 ? 10.253 9.440 -2.756 1.00 85.69 92 PRO A C 1
ATOM 726 O O . PRO A 1 92 ? 9.106 9.782 -3.022 1.00 85.69 92 PRO A O 1
ATOM 729 N N . LEU A 1 93 ? 10.611 8.150 -2.723 1.00 87.69 93 LEU A N 1
ATOM 730 C CA . LEU A 1 93 ? 9.673 7.019 -2.760 1.00 87.69 93 LEU A CA 1
ATOM 731 C C . LEU A 1 93 ? 9.365 6.560 -1.329 1.00 87.69 93 LEU A C 1
ATOM 733 O O . LEU A 1 93 ? 10.260 6.064 -0.643 1.00 87.69 93 LEU A O 1
ATOM 737 N N . PHE A 1 94 ? 8.109 6.689 -0.902 1.00 88.25 94 PHE A N 1
ATOM 738 C CA . PHE A 1 94 ? 7.683 6.407 0.470 1.00 88.25 94 PHE A CA 1
ATOM 739 C C . PHE A 1 94 ? 7.362 4.936 0.682 1.00 88.25 94 PHE A C 1
ATOM 741 O O . PHE A 1 94 ? 6.359 4.463 0.166 1.00 88.25 94 PHE A O 1
ATOM 748 N N . LYS A 1 95 ? 8.125 4.227 1.511 1.00 88.56 95 LYS A N 1
ATOM 749 C CA . LYS A 1 95 ? 7.867 2.822 1.865 1.00 88.56 95 LYS A CA 1
ATOM 750 C C . LYS A 1 95 ? 7.201 2.702 3.235 1.00 88.56 95 LYS A C 1
ATOM 752 O O . LYS A 1 95 ? 7.748 2.111 4.154 1.00 88.56 95 LYS A O 1
ATOM 757 N N . GLU A 1 96 ? 6.032 3.314 3.371 1.00 88.81 96 GLU A N 1
ATOM 758 C CA . GLU A 1 96 ? 5.308 3.405 4.643 1.00 88.81 96 GLU A CA 1
ATOM 759 C C . GLU A 1 96 ? 3.874 2.909 4.467 1.00 88.81 96 GLU A C 1
ATOM 761 O O . GLU A 1 96 ? 3.199 3.313 3.511 1.00 88.81 96 GLU A O 1
ATOM 766 N N . LEU A 1 97 ? 3.395 2.093 5.408 1.00 91.75 97 LEU A N 1
ATOM 767 C CA . LEU A 1 97 ? 1.985 1.734 5.530 1.00 91.75 97 LEU A CA 1
ATOM 768 C C . LEU A 1 97 ? 1.348 2.556 6.651 1.00 91.75 97 LEU A C 1
ATOM 770 O O . LEU A 1 97 ? 1.633 2.358 7.830 1.00 91.75 97 LEU A O 1
ATOM 774 N N . TRP A 1 98 ? 0.433 3.442 6.285 1.00 92.19 98 TRP A N 1
ATOM 775 C CA . TRP A 1 98 ? -0.323 4.267 7.219 1.00 92.19 98 TRP A CA 1
ATOM 776 C C . TRP A 1 98 ? -1.749 3.757 7.382 1.00 92.19 98 TRP A C 1
ATOM 778 O O . TRP A 1 98 ? -2.373 3.314 6.418 1.00 92.19 98 TRP A O 1
ATOM 788 N N . LYS A 1 99 ? -2.293 3.894 8.590 1.00 92.44 99 LYS A N 1
ATOM 789 C CA . LYS A 1 99 ? -3.697 3.659 8.928 1.00 92.44 99 LYS A CA 1
ATOM 790 C C . LYS A 1 99 ? -4.301 4.928 9.512 1.00 92.44 99 LYS A C 1
ATOM 792 O O . LYS A 1 99 ? -3.758 5.509 10.439 1.00 92.44 99 LYS A O 1
ATOM 797 N N . PHE A 1 100 ? -5.451 5.332 9.008 1.00 91.88 100 PHE A N 1
ATOM 798 C CA . PHE A 1 100 ? -6.259 6.415 9.534 1.00 91.88 100 PHE A CA 1
ATOM 799 C C . PHE A 1 100 ? -7.529 5.837 10.139 1.00 91.88 100 PHE A C 1
ATOM 801 O O . PHE A 1 100 ? -8.316 5.208 9.436 1.00 91.88 100 PHE A O 1
ATOM 808 N N . ASN A 1 101 ? -7.746 6.042 11.432 1.00 88.81 101 ASN A N 1
ATOM 809 C CA . ASN A 1 101 ? -8.982 5.633 12.089 1.00 88.81 101 ASN A CA 1
ATOM 810 C C . ASN A 1 101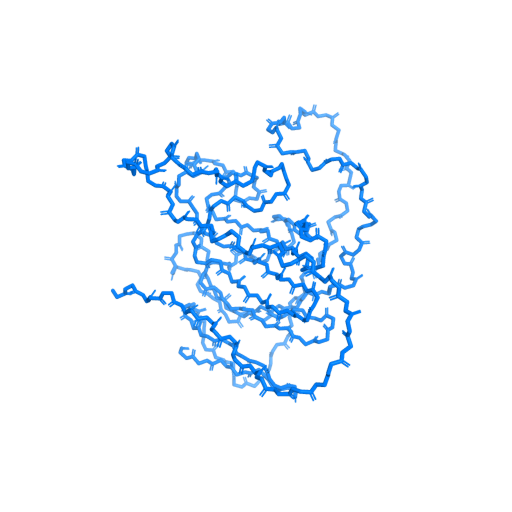 ? -10.085 6.658 11.782 1.00 88.81 101 ASN A C 1
ATOM 812 O O . ASN A 1 101 ? -9.961 7.830 12.137 1.00 88.81 101 ASN A O 1
ATOM 816 N N . LEU A 1 102 ? -11.176 6.227 11.145 1.00 88.12 102 LEU A N 1
ATOM 817 C CA . LEU A 1 102 ? 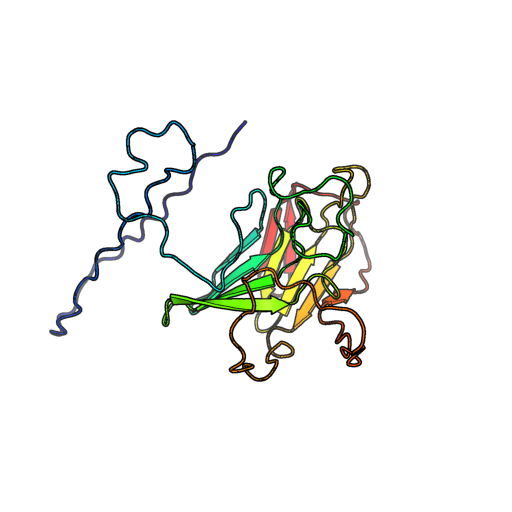-12.265 7.110 10.707 1.00 88.12 102 LEU A CA 1
ATOM 818 C C . LEU A 1 102 ? -13.062 7.697 11.883 1.00 88.12 102 LEU A C 1
ATOM 820 O O . LEU A 1 102 ? -13.571 8.817 11.792 1.00 88.12 102 LEU A O 1
ATOM 824 N N . SER A 1 103 ? -13.133 6.970 13.000 1.00 90.38 103 SER A N 1
ATOM 825 C CA . SER A 1 103 ? -13.849 7.387 14.209 1.00 90.38 103 SER A CA 1
ATOM 826 C C . SER A 1 103 ? -13.058 8.416 15.017 1.00 90.38 103 SER A C 1
ATOM 828 O O . SER A 1 103 ? -13.591 9.469 15.372 1.00 90.38 103 SER A O 1
ATOM 830 N N . THR A 1 104 ? -11.780 8.138 15.298 1.00 86.25 104 THR A N 1
ATOM 831 C CA . THR A 1 104 ? -10.914 9.022 16.101 1.00 86.25 104 THR A CA 1
ATOM 832 C C . THR A 1 104 ? -10.257 10.122 15.276 1.00 86.25 104 THR A C 1
ATOM 834 O O . THR A 1 104 ? -9.866 11.141 15.838 1.00 86.25 104 THR A O 1
ATOM 837 N N . ARG A 1 105 ? -10.202 9.953 13.948 1.00 85.19 105 ARG A N 1
ATOM 838 C CA . ARG A 1 105 ? -9.570 10.857 12.975 1.00 85.19 105 ARG A CA 1
ATOM 839 C C . ARG A 1 105 ? -8.067 11.012 13.177 1.00 85.19 105 ARG A C 1
ATOM 841 O O . ARG A 1 105 ? -7.516 12.081 12.927 1.00 85.19 105 ARG A O 1
ATOM 848 N N . ASN A 1 106 ? -7.423 9.933 13.606 1.00 82.94 106 ASN A N 1
ATOM 849 C CA . ASN A 1 106 ? -5.992 9.898 13.863 1.00 82.94 106 ASN A CA 1
ATOM 850 C C . ASN A 1 106 ? -5.294 8.959 12.883 1.00 82.94 106 ASN A C 1
ATOM 852 O O . ASN A 1 106 ? -5.786 7.864 12.595 1.00 82.94 106 ASN A O 1
ATOM 856 N N . TRP A 1 107 ? -4.139 9.404 12.400 1.00 86.88 107 TRP A N 1
ATOM 857 C CA . TRP A 1 107 ? -3.197 8.592 11.645 1.00 86.88 107 TRP A CA 1
ATOM 858 C C . TRP A 1 107 ? -2.320 7.772 12.595 1.00 86.88 107 TRP A C 1
ATOM 860 O O . TRP A 1 107 ? -2.037 8.181 13.718 1.00 86.88 107 TRP A O 1
ATOM 870 N N . GLN A 1 108 ? -1.897 6.610 12.119 1.00 86.94 108 GLN A N 1
ATOM 871 C CA . GLN A 1 108 ? -0.990 5.688 12.777 1.00 86.94 108 GLN A CA 1
ATOM 872 C C . GLN A 1 108 ? -0.081 5.083 11.705 1.00 86.94 108 GLN A C 1
ATOM 874 O O . GLN A 1 108 ? -0.572 4.576 10.694 1.00 86.94 108 GLN A O 1
ATOM 879 N N . LEU A 1 109 ? 1.231 5.122 11.924 1.00 87.00 109 LEU A N 1
ATOM 880 C CA . LEU A 1 109 ? 2.187 4.368 11.117 1.00 87.00 109 LEU A CA 1
ATOM 881 C C . LEU A 1 109 ? 2.126 2.896 11.550 1.00 87.00 109 LEU A C 1
ATOM 883 O O . LEU A 1 109 ? 2.261 2.604 12.736 1.00 87.00 109 LEU A O 1
ATOM 887 N N . LEU A 1 110 ? 1.858 1.984 10.614 1.00 87.19 110 LEU A N 1
ATOM 888 C CA . LEU A 1 110 ? 1.792 0.542 10.883 1.00 87.19 110 LEU A CA 1
ATOM 889 C C . LEU A 1 110 ? 3.083 -0.191 10.532 1.00 87.19 110 LEU A C 1
ATOM 891 O O . LEU A 1 110 ? 3.390 -1.206 11.149 1.00 87.19 110 LEU A O 1
ATOM 895 N N . ASP A 1 111 ? 3.783 0.278 9.505 1.00 86.38 111 ASP A N 1
ATOM 896 C CA . ASP A 1 111 ? 4.990 -0.356 8.988 1.00 86.38 111 ASP A CA 1
ATOM 897 C C . ASP A 1 111 ? 5.834 0.678 8.257 1.00 86.38 111 ASP A C 1
ATOM 899 O O . ASP A 1 111 ? 5.298 1.589 7.608 1.00 86.38 111 ASP A O 1
ATOM 903 N N . ASP A 1 112 ? 7.142 0.518 8.360 1.00 78.94 112 ASP A N 1
ATOM 904 C CA . ASP A 1 112 ? 8.127 1.422 7.800 1.00 78.94 112 ASP A CA 1
ATOM 905 C C . ASP A 1 112 ? 9.140 0.682 6.912 1.00 78.94 112 ASP A C 1
ATOM 907 O O . ASP A 1 112 ? 9.061 -0.523 6.662 1.00 78.94 112 ASP A O 1
ATOM 911 N N . PHE A 1 113 ? 10.057 1.469 6.355 1.00 70.50 113 PHE A N 1
ATOM 912 C CA . PHE A 1 113 ? 10.921 1.205 5.202 1.00 70.50 113 PHE A CA 1
ATOM 913 C C . PHE A 1 113 ? 11.635 -0.153 5.145 1.00 70.50 113 PHE A C 1
ATOM 915 O O . PHE A 1 113 ? 12.111 -0.533 4.072 1.00 70.50 113 PHE A O 1
ATOM 922 N N . TYR A 1 114 ? 11.752 -0.861 6.266 1.00 71.00 114 TYR A N 1
ATOM 923 C CA . TYR A 1 114 ? 12.545 -2.078 6.382 1.00 71.00 114 TYR A CA 1
ATOM 924 C C . TYR A 1 114 ? 11.823 -3.338 5.906 1.00 71.00 114 TYR A C 1
ATOM 926 O O . TYR A 1 114 ? 12.483 -4.212 5.345 1.00 71.00 114 TYR A O 1
ATOM 934 N N . SER A 1 115 ? 10.505 -3.453 6.111 1.00 77.00 115 SER A N 1
ATOM 935 C CA . SER A 1 115 ? 9.766 -4.683 5.774 1.00 77.00 115 SER A CA 1
ATOM 936 C C . SER A 1 115 ? 8.894 -4.567 4.519 1.00 77.00 115 SER A C 1
ATOM 938 O O . SER A 1 115 ? 8.495 -5.573 3.930 1.00 77.00 115 SER A O 1
ATOM 940 N N . VAL A 1 116 ? 8.648 -3.340 4.055 1.00 82.06 116 VAL A N 1
ATOM 941 C CA . VAL A 1 116 ? 7.855 -3.065 2.853 1.00 82.06 116 VAL A CA 1
ATOM 942 C C . VAL A 1 116 ? 8.604 -3.510 1.580 1.00 82.06 116 VAL A C 1
ATOM 944 O O . VAL A 1 116 ? 9.791 -3.198 1.429 1.00 82.06 116 VAL A O 1
ATOM 947 N N . PRO A 1 117 ? 7.932 -4.181 0.617 1.00 86.44 117 PRO A N 1
ATOM 948 C CA . PRO A 1 117 ? 8.548 -4.597 -0.640 1.00 86.44 117 PRO A CA 1
ATOM 949 C C . PRO A 1 117 ? 9.257 -3.453 -1.388 1.00 86.44 117 PRO A C 1
ATOM 951 O O . PRO A 1 117 ? 8.853 -2.292 -1.301 1.00 86.44 117 PRO A O 1
ATOM 954 N N . PRO A 1 118 ? 10.311 -3.745 -2.169 1.00 80.69 118 PRO A N 1
ATOM 955 C CA . PRO A 1 118 ? 11.058 -2.707 -2.878 1.00 80.69 118 PRO A CA 1
ATOM 956 C C . PRO A 1 118 ? 10.249 -2.040 -4.005 1.00 80.69 118 PRO A C 1
ATOM 958 O O . PRO A 1 118 ? 10.452 -0.858 -4.283 1.00 80.69 118 PRO A O 1
ATOM 961 N N . THR A 1 119 ? 9.321 -2.768 -4.630 1.00 88.19 119 THR A N 1
ATOM 962 C CA . THR A 1 119 ? 8.575 -2.358 -5.831 1.00 88.19 119 THR A CA 1
ATOM 963 C C . THR A 1 119 ? 7.201 -1.771 -5.500 1.00 88.19 119 THR A C 1
ATOM 965 O O . THR A 1 119 ? 6.160 -2.345 -5.806 1.00 88.19 119 THR A O 1
ATOM 968 N N . ILE A 1 120 ? 7.180 -0.607 -4.854 1.00 90.62 120 ILE A N 1
ATOM 969 C CA . ILE A 1 120 ? 5.941 0.050 -4.389 1.00 90.62 120 ILE A CA 1
ATOM 970 C C . ILE A 1 120 ? 5.547 1.300 -5.182 1.00 90.62 120 ILE A C 1
ATOM 972 O O . ILE A 1 120 ? 4.618 2.016 -4.808 1.00 90.62 120 ILE A O 1
ATOM 976 N N . ALA A 1 121 ? 6.214 1.606 -6.287 1.00 91.88 121 ALA A N 1
ATOM 977 C CA . ALA A 1 121 ? 5.720 2.613 -7.216 1.00 91.88 121 ALA A CA 1
ATOM 978 C C . ALA A 1 121 ? 4.717 1.968 -8.173 1.00 91.88 121 ALA A C 1
ATOM 980 O O . ALA A 1 121 ? 4.968 0.892 -8.711 1.00 91.88 121 ALA A O 1
ATOM 981 N N . SER A 1 122 ? 3.562 2.607 -8.379 1.00 92.56 122 SER A N 1
ATOM 982 C CA . SER A 1 122 ? 2.521 2.120 -9.300 1.00 92.56 122 SER A CA 1
ATOM 983 C C . SER A 1 122 ? 2.079 0.661 -9.060 1.00 92.56 122 SER A C 1
ATOM 985 O O . SER A 1 122 ? 1.573 0.010 -9.972 1.00 92.56 122 SER A O 1
ATOM 987 N N . HIS A 1 123 ? 2.243 0.163 -7.832 1.00 94.50 123 HIS A N 1
ATOM 988 C CA . HIS A 1 123 ? 1.764 -1.140 -7.364 1.00 94.50 123 HIS A CA 1
ATOM 989 C C . HIS A 1 123 ? 0.235 -1.145 -7.218 1.00 94.50 123 HIS A C 1
ATOM 991 O O . HIS A 1 123 ? -0.413 -0.109 -7.405 1.00 94.50 123 HIS A O 1
ATOM 997 N N . THR A 1 124 ? -0.353 -2.274 -6.832 1.00 95.62 124 THR A N 1
ATOM 998 C CA . THR A 1 124 ? -1.750 -2.337 -6.383 1.00 95.62 124 THR A CA 1
ATOM 999 C C . THR A 1 124 ? -1.871 -3.021 -5.031 1.00 95.62 124 THR A C 1
ATOM 1001 O O . THR A 1 124 ? -1.032 -3.843 -4.667 1.00 95.62 124 THR A O 1
ATOM 1004 N N . ILE A 1 125 ? -2.919 -2.673 -4.278 1.00 95.69 125 ILE A N 1
ATOM 1005 C CA . ILE A 1 125 ? -3.248 -3.314 -3.003 1.00 95.69 125 ILE A CA 1
ATOM 1006 C C . ILE A 1 125 ? -4.737 -3.621 -2.889 1.00 95.69 125 ILE A C 1
ATOM 1008 O O . ILE A 1 125 ? -5.569 -2.890 -3.424 1.00 95.69 125 ILE A O 1
ATOM 1012 N N . ALA A 1 126 ? -5.072 -4.676 -2.149 1.00 94.88 126 ALA A N 1
ATOM 1013 C CA . ALA A 1 126 ? -6.444 -5.016 -1.783 1.00 94.88 126 ALA A CA 1
ATOM 1014 C C . ALA A 1 126 ? -6.491 -5.694 -0.401 1.00 94.88 126 ALA A C 1
ATOM 1016 O O . ALA A 1 126 ? -5.491 -6.237 0.062 1.00 94.88 126 ALA A O 1
ATOM 1017 N N . LYS A 1 127 ? -7.646 -5.672 0.278 1.00 92.06 127 LYS A N 1
ATOM 1018 C CA . LYS A 1 127 ? -7.819 -6.226 1.636 1.00 92.06 127 LYS A CA 1
ATOM 1019 C C . LYS A 1 127 ? -8.884 -7.325 1.691 1.00 92.06 127 LYS A C 1
ATOM 1021 O O . LYS A 1 127 ? -9.999 -7.096 1.236 1.00 92.06 127 LYS A O 1
ATOM 1026 N N . VAL A 1 128 ? -8.586 -8.463 2.331 1.00 90.62 128 VAL A N 1
ATOM 1027 C CA . VAL A 1 128 ? -9.592 -9.442 2.810 1.00 90.62 128 VAL A CA 1
ATOM 1028 C C . VAL A 1 128 ? -9.355 -9.712 4.282 1.00 90.62 128 VAL A C 1
ATOM 1030 O O . VAL A 1 128 ? -8.279 -10.164 4.670 1.00 90.62 128 VAL A O 1
ATOM 1033 N N . GLY A 1 129 ? -10.388 -9.522 5.105 1.00 89.75 129 GLY A N 1
ATOM 1034 C CA . GLY A 1 129 ? -10.307 -9.833 6.530 1.00 89.75 129 GLY A CA 1
ATOM 1035 C C . GLY A 1 129 ? -9.129 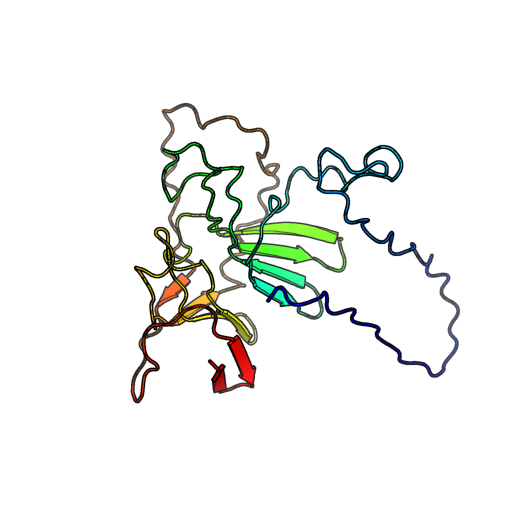-9.101 7.175 1.00 89.75 129 GLY A C 1
ATOM 1036 O O . GLY A 1 129 ? -9.068 -7.873 7.107 1.00 89.75 129 GLY A O 1
ATOM 1037 N N . ARG A 1 130 ? -8.192 -9.857 7.758 1.00 90.12 130 ARG A N 1
ATOM 1038 C CA . ARG A 1 130 ? -6.965 -9.340 8.389 1.00 90.12 130 ARG A CA 1
ATOM 1039 C C . ARG A 1 130 ? -5.796 -9.094 7.429 1.00 90.12 130 ARG A C 1
ATOM 1041 O O . ARG A 1 130 ? -4.772 -8.587 7.865 1.00 90.12 130 ARG A O 1
ATOM 1048 N N . TRP A 1 131 ? -5.912 -9.474 6.161 1.00 91.81 131 TRP A N 1
ATOM 1049 C CA . TRP A 1 131 ? -4.790 -9.475 5.227 1.00 91.81 131 TRP A CA 1
ATOM 1050 C C . TRP A 1 131 ? -4.882 -8.314 4.243 1.00 91.81 131 TRP A C 1
ATOM 1052 O O . TRP A 1 131 ? -5.942 -8.089 3.651 1.00 91.81 131 TRP A O 1
ATOM 1062 N N . LEU A 1 132 ? -3.765 -7.622 4.031 1.00 93.75 132 LEU A N 1
ATOM 1063 C CA . LEU A 1 132 ? -3.543 -6.845 2.812 1.00 93.75 132 LEU A CA 1
ATOM 1064 C C . LEU A 1 132 ? -2.774 -7.704 1.820 1.00 93.75 132 LEU A C 1
ATOM 1066 O O . LEU A 1 132 ? -1.883 -8.446 2.219 1.00 93.75 132 LEU A O 1
ATOM 1070 N N . PHE A 1 133 ? -3.095 -7.568 0.544 1.00 94.25 133 PHE A N 1
ATOM 1071 C CA . PHE A 1 133 ? -2.368 -8.158 -0.567 1.00 94.25 133 PHE A CA 1
ATOM 1072 C C . PHE A 1 133 ? -1.784 -7.038 -1.409 1.00 94.25 133 PHE A C 1
ATOM 1074 O O . PHE A 1 133 ? -2.484 -6.062 -1.674 1.00 94.25 133 PHE A O 1
ATOM 1081 N N . LEU A 1 134 ? -0.531 -7.188 -1.821 1.00 95.12 134 LEU A N 1
ATOM 1082 C CA . LEU A 1 134 ? 0.164 -6.288 -2.733 1.00 95.12 134 LEU A CA 1
ATOM 1083 C C . LEU A 1 134 ? 0.599 -7.076 -3.957 1.00 95.12 134 LEU A C 1
ATOM 1085 O O . LEU A 1 134 ? 1.221 -8.126 -3.806 1.00 95.12 134 LEU A O 1
ATOM 1089 N N . PHE A 1 135 ? 0.310 -6.553 -5.144 1.00 95.38 135 PHE A N 1
ATOM 1090 C CA . PHE A 1 135 ? 0.743 -7.155 -6.398 1.00 95.38 135 PHE A CA 1
ATOM 1091 C C . PHE A 1 135 ? 1.459 -6.137 -7.289 1.00 95.38 135 PHE A C 1
ATOM 1093 O O . PHE A 1 135 ? 1.035 -4.981 -7.426 1.00 95.38 135 PHE A O 1
ATOM 1100 N N . GLY A 1 136 ? 2.545 -6.606 -7.901 1.00 94.50 136 GLY A N 1
ATOM 1101 C CA . GLY A 1 136 ? 3.320 -5.883 -8.898 1.00 94.50 136 GLY A CA 1
ATOM 1102 C C . GLY A 1 136 ? 3.923 -4.571 -8.401 1.00 94.50 136 GLY A C 1
ATOM 1103 O O . GLY A 1 136 ? 4.287 -4.431 -7.236 1.00 94.50 136 GLY A O 1
ATOM 1104 N N . GLY A 1 137 ? 4.026 -3.603 -9.309 1.00 94.38 137 GLY A N 1
ATOM 1105 C CA . GLY A 1 137 ? 4.694 -2.325 -9.073 1.00 94.38 137 GLY A CA 1
ATOM 1106 C C . GLY A 1 137 ? 6.125 -2.309 -9.602 1.00 94.38 137 GLY A C 1
ATOM 1107 O O . GLY A 1 137 ? 6.594 -3.276 -10.191 1.00 94.38 137 GLY A O 1
ATOM 1108 N N . THR A 1 138 ? 6.799 -1.178 -9.416 1.00 93.31 138 THR A N 1
ATOM 1109 C CA . THR A 1 138 ? 8.201 -0.935 -9.794 1.00 93.31 138 THR A CA 1
ATOM 1110 C C . THR A 1 138 ? 8.930 -0.203 -8.666 1.00 93.31 138 THR A C 1
ATOM 1112 O O . THR A 1 138 ? 8.291 0.317 -7.748 1.00 93.31 138 THR A O 1
ATOM 1115 N N . ALA A 1 139 ? 10.260 -0.151 -8.700 1.00 89.38 139 ALA A N 1
ATOM 1116 C CA . ALA A 1 139 ? 11.069 0.705 -7.828 1.00 89.38 139 ALA A CA 1
ATOM 1117 C C . ALA A 1 139 ? 11.656 1.898 -8.606 1.00 89.38 139 ALA A C 1
ATOM 1119 O O . ALA A 1 139 ? 11.266 2.129 -9.747 1.00 89.38 139 ALA A O 1
ATOM 1120 N N . ILE A 1 140 ? 12.548 2.670 -7.976 1.00 84.94 140 ILE A N 1
ATOM 1121 C CA . ILE A 1 140 ? 13.407 3.653 -8.656 1.00 84.94 140 ILE A CA 1
ATOM 1122 C C . ILE A 1 140 ? 14.662 2.916 -9.161 1.00 84.94 140 ILE A C 1
ATOM 1124 O O . ILE A 1 140 ? 15.268 2.209 -8.353 1.00 84.94 140 ILE A O 1
ATOM 1128 N N . PRO A 1 141 ? 15.091 3.101 -10.426 1.00 87.31 141 PRO A N 1
ATOM 1129 C CA . PRO A 1 141 ? 14.455 3.894 -11.488 1.00 87.31 141 PRO A CA 1
ATOM 1130 C C . PRO A 1 141 ? 13.103 3.324 -11.952 1.00 87.31 141 PRO A C 1
ATOM 1132 O O . PRO A 1 141 ? 12.938 2.114 -12.107 1.00 87.31 141 PRO A O 1
ATOM 1135 N N . PHE A 1 142 ? 12.115 4.206 -12.145 1.00 87.06 142 PHE A N 1
ATOM 1136 C CA . PHE A 1 142 ? 10.739 3.796 -12.446 1.00 87.06 142 PHE A CA 1
ATOM 1137 C C . PHE A 1 142 ? 10.625 3.085 -13.794 1.00 87.06 142 PHE A C 1
ATOM 1139 O O . PHE A 1 142 ? 11.057 3.609 -14.813 1.00 87.06 142 PHE A O 1
ATOM 1146 N N . GLY A 1 143 ? 9.958 1.930 -13.793 1.00 85.88 143 GLY A N 1
ATOM 1147 C CA . GLY A 1 143 ? 9.672 1.134 -14.985 1.00 85.88 143 GLY A CA 1
ATOM 1148 C C . GLY A 1 143 ? 10.758 0.124 -15.350 1.00 85.88 143 GLY A C 1
ATOM 1149 O O . GLY A 1 143 ? 10.497 -0.750 -16.166 1.00 85.88 143 GLY A O 1
ATOM 1150 N N . GLU A 1 144 ? 11.933 0.193 -14.722 1.00 90.69 144 GLU A N 1
ATOM 1151 C CA . GLU A 1 144 ? 13.049 -0.727 -14.993 1.00 90.69 144 GLU A CA 1
ATOM 1152 C C . GLU A 1 144 ? 13.027 -1.980 -14.113 1.00 90.69 144 GLU A C 1
ATOM 1154 O O . GLU A 1 144 ? 13.727 -2.950 -14.382 1.00 90.69 144 GLU A O 1
ATOM 1159 N N . THR A 1 145 ? 12.230 -1.964 -13.044 1.00 91.06 145 THR A N 1
ATOM 1160 C CA . THR A 1 145 ? 12.143 -3.059 -12.069 1.00 91.06 145 THR A CA 1
ATOM 1161 C C . THR A 1 145 ? 10.692 -3.470 -11.800 1.00 91.06 145 THR A C 1
ATOM 1163 O O . THR A 1 145 ? 10.266 -3.483 -10.640 1.00 91.06 145 THR A O 1
ATOM 1166 N N . PRO A 1 146 ? 9.885 -3.753 -12.844 1.00 94.25 146 PRO A N 1
ATOM 1167 C CA . PRO A 1 146 ? 8.551 -4.300 -12.648 1.00 94.25 146 PRO A CA 1
ATOM 1168 C C . PRO A 1 146 ? 8.621 -5.655 -11.929 1.00 94.25 146 PRO A C 1
ATOM 1170 O O . PRO A 1 146 ? 9.639 -6.342 -11.939 1.00 94.25 146 PRO A O 1
ATOM 1173 N N . THR A 1 147 ? 7.529 -6.060 -11.287 1.00 93.94 147 THR A N 1
ATOM 1174 C CA . THR A 1 147 ? 7.430 -7.404 -10.707 1.00 93.94 147 THR A CA 1
ATOM 1175 C C . THR A 1 147 ? 6.040 -7.998 -10.900 1.00 93.94 147 THR A C 1
ATOM 1177 O O . THR A 1 147 ? 5.072 -7.280 -11.155 1.00 93.94 147 THR A O 1
ATOM 1180 N N . SER A 1 148 ? 5.942 -9.320 -10.785 1.00 93.88 148 SER A N 1
ATOM 1181 C CA . SER A 1 148 ? 4.696 -10.088 -10.648 1.00 93.88 148 SER A CA 1
ATOM 1182 C C . SER A 1 148 ? 4.568 -10.718 -9.253 1.00 93.88 148 SER A C 1
ATOM 1184 O O . SER A 1 148 ? 3.725 -11.583 -9.017 1.00 93.88 148 SER A O 1
ATOM 1186 N N . ALA A 1 149 ? 5.410 -10.299 -8.302 1.00 93.50 149 ALA A N 1
ATOM 1187 C CA . ALA A 1 149 ? 5.373 -10.803 -6.940 1.00 93.50 149 ALA A CA 1
ATOM 1188 C C . ALA A 1 149 ? 4.060 -10.426 -6.235 1.00 93.50 149 ALA A C 1
ATOM 1190 O O . ALA A 1 149 ? 3.590 -9.286 -6.308 1.00 93.50 149 ALA A O 1
ATOM 1191 N N . LEU A 1 150 ? 3.495 -11.400 -5.518 1.00 93.81 150 LEU A N 1
ATOM 1192 C CA . LEU A 1 150 ? 2.341 -11.229 -4.645 1.00 93.81 150 LEU A CA 1
ATOM 1193 C C . LEU A 1 150 ? 2.809 -11.290 -3.192 1.00 93.81 150 LEU A C 1
ATOM 1195 O O . LEU A 1 150 ? 3.334 -12.309 -2.747 1.00 93.81 150 LEU A O 1
ATOM 1199 N N . TYR A 1 151 ? 2.587 -10.224 -2.436 1.00 94.12 151 TYR A N 1
ATOM 1200 C CA . TYR A 1 151 ? 2.884 -10.172 -1.008 1.00 94.12 151 TYR A CA 1
ATOM 1201 C C . TYR A 1 151 ? 1.597 -10.113 -0.197 1.00 94.12 151 TYR A C 1
ATOM 1203 O O . TYR A 1 151 ? 0.590 -9.574 -0.659 1.00 94.12 151 TYR A O 1
ATOM 1211 N N . ARG A 1 152 ? 1.641 -10.612 1.040 1.00 92.81 152 ARG A N 1
ATOM 1212 C CA . ARG A 1 152 ? 0.603 -10.373 2.046 1.00 92.81 152 ARG A CA 1
ATOM 1213 C C . ARG A 1 152 ? 1.158 -9.719 3.299 1.00 92.81 152 ARG A C 1
ATOM 1215 O O . ARG A 1 152 ? 2.260 -10.051 3.719 1.00 92.81 152 ARG A O 1
ATOM 1222 N N . TYR A 1 153 ? 0.345 -8.888 3.929 1.00 92.62 153 TYR A N 1
ATOM 1223 C CA . TYR A 1 153 ? 0.619 -8.261 5.217 1.00 92.62 153 TYR A CA 1
ATOM 1224 C C . TYR A 1 153 ? -0.469 -8.615 6.225 1.00 92.62 153 TYR A C 1
ATOM 1226 O O . TYR A 1 153 ? -1.658 -8.559 5.898 1.00 92.62 153 TYR A O 1
ATOM 1234 N N . ASP A 1 154 ? -0.072 -8.954 7.449 1.00 90.44 154 ASP A N 1
ATOM 1235 C CA . ASP A 1 154 ? -0.992 -9.260 8.544 1.00 90.44 154 ASP A CA 1
ATOM 1236 C C . ASP A 1 154 ? -1.304 -8.020 9.394 1.00 90.44 154 ASP A C 1
ATOM 1238 O O . ASP A 1 154 ? -0.514 -7.629 10.258 1.00 90.44 154 ASP A O 1
ATOM 1242 N N . LEU A 1 155 ? -2.503 -7.458 9.223 1.00 88.25 155 LEU A N 1
ATOM 1243 C CA . LEU A 1 155 ? -2.978 -6.277 9.955 1.00 88.25 155 LEU A CA 1
ATOM 1244 C C . LEU A 1 155 ? -3.151 -6.492 11.462 1.00 88.25 155 LEU A C 1
ATOM 1246 O O . LEU A 1 155 ? -3.353 -5.521 12.187 1.00 88.25 155 LEU A O 1
ATOM 1250 N N . LEU A 1 156 ? -3.143 -7.738 11.938 1.00 84.88 156 LEU A N 1
ATOM 1251 C CA . LEU A 1 156 ? -3.189 -8.027 13.372 1.00 84.88 156 LEU A CA 1
ATOM 1252 C C . LEU A 1 156 ? -1.795 -8.285 13.951 1.00 84.88 156 LEU A C 1
ATOM 1254 O O . LEU A 1 156 ? -1.635 -8.196 15.161 1.00 84.88 156 LEU A O 1
ATOM 1258 N N . SER A 1 157 ? -0.787 -8.577 13.119 1.00 71.25 157 SER A N 1
ATOM 1259 C CA . SER A 1 157 ? 0.609 -8.681 13.580 1.00 71.25 157 SER A CA 1
ATOM 1260 C C . SER A 1 157 ? 1.214 -7.314 13.895 1.00 71.25 157 SER A C 1
ATOM 1262 O O . SER A 1 157 ? 2.128 -7.201 14.703 1.00 71.25 157 SER A O 1
ATOM 1264 N N . SER A 1 158 ? 0.675 -6.271 13.261 1.00 59.03 158 SER A N 1
ATOM 1265 C CA . SER A 1 158 ? 1.156 -4.897 13.331 1.00 59.03 158 SER A CA 1
ATOM 1266 C C . SER A 1 158 ? 0.650 -4.130 14.547 1.00 59.03 158 SER A C 1
ATOM 1268 O O . SER A 1 158 ? 0.829 -2.916 14.629 1.00 59.03 158 SER A O 1
ATOM 1270 N N . THR A 1 159 ? 0.002 -4.802 15.503 1.00 54.12 159 THR A N 1
ATOM 1271 C CA . THR A 1 159 ? -0.178 -4.249 16.844 1.00 54.12 159 THR A CA 1
ATOM 1272 C C . THR A 1 159 ? 1.163 -4.303 17.570 1.00 54.12 159 THR A C 1
ATOM 1274 O O . THR A 1 159 ? 1.301 -4.979 18.588 1.00 54.12 159 THR A O 1
ATOM 1277 N N . HIS A 1 160 ? 2.164 -3.580 17.058 1.00 51.75 160 HIS A N 1
ATOM 1278 C CA . HIS A 1 160 ? 3.156 -2.996 17.946 1.00 51.75 160 HIS A CA 1
ATOM 1279 C C . HIS A 1 160 ? 2.330 -2.266 18.996 1.00 51.75 160 HIS A C 1
ATOM 1281 O O . HIS A 1 160 ? 1.494 -1.424 18.648 1.00 51.75 160 HIS A O 1
ATOM 1287 N N . SER A 1 161 ? 2.432 -2.718 20.249 1.00 36.53 161 SER A N 1
ATOM 1288 C CA . SER A 1 161 ? 1.830 -2.059 21.405 1.00 36.53 161 SER A CA 1
ATOM 1289 C C . SER A 1 161 ? 1.987 -0.573 21.178 1.00 36.53 161 SER A C 1
ATOM 1291 O O . SER A 1 161 ? 3.132 -0.165 21.004 1.00 36.53 161 SER A O 1
ATOM 1293 N N . ALA A 1 162 ? 0.874 0.165 21.071 1.00 39.19 162 ALA A N 1
ATOM 1294 C CA . ALA A 1 162 ? 0.880 1.601 20.844 1.00 39.19 162 ALA A CA 1
ATOM 1295 C C . ALA A 1 162 ? 1.990 2.190 21.709 1.00 39.19 162 ALA A C 1
ATOM 1297 O O . ALA A 1 162 ? 1.851 2.250 22.933 1.00 39.19 162 ALA A O 1
ATOM 1298 N N . SER A 1 163 ? 3.140 2.486 21.102 1.00 38.47 163 SER A N 1
ATOM 1299 C CA . SER A 1 163 ? 4.194 3.140 21.833 1.00 38.47 163 SER A CA 1
ATOM 1300 C C . SER A 1 163 ? 3.569 4.489 22.108 1.00 38.47 163 SER A C 1
ATOM 1302 O O . SER A 1 163 ? 3.277 5.240 21.182 1.00 38.47 163 SER A O 1
ATOM 1304 N N . ASN A 1 164 ? 3.284 4.765 23.377 1.00 39.47 164 ASN A N 1
ATOM 1305 C CA . ASN A 1 164 ? 2.905 6.106 23.810 1.00 39.47 164 ASN A CA 1
ATOM 1306 C C . ASN A 1 164 ? 4.041 7.114 23.549 1.00 39.47 164 ASN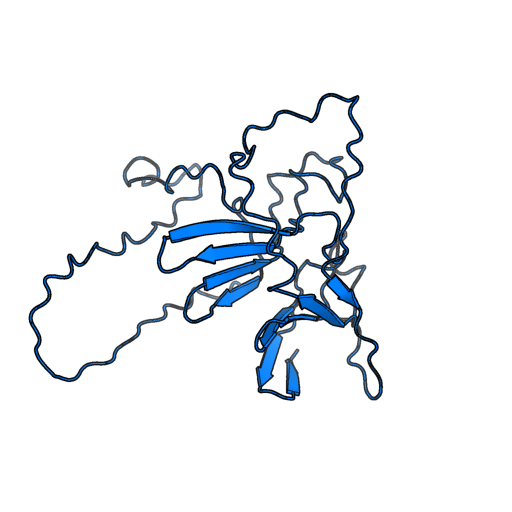 A C 1
ATOM 1308 O O . ASN A 1 164 ? 3.887 8.291 23.860 1.00 39.47 164 ASN A O 1
ATOM 1312 N N . GLU A 1 165 ? 5.159 6.656 22.978 1.00 42.66 165 GLU A N 1
ATOM 1313 C CA . GLU A 1 165 ? 6.168 7.491 22.363 1.00 42.66 165 GLU A CA 1
ATOM 1314 C C . GLU A 1 165 ? 5.544 8.316 21.231 1.00 42.66 165 GLU A C 1
ATOM 1316 O O . GLU A 1 165 ? 4.966 7.751 20.292 1.00 42.66 165 GLU A O 1
ATOM 1321 N N . PRO A 1 166 ? 5.628 9.655 21.318 1.00 42.03 166 PRO A N 1
ATOM 1322 C CA . PRO A 1 166 ? 5.248 10.534 20.232 1.00 42.03 166 PRO A CA 1
ATOM 1323 C C . PRO A 1 166 ? 5.906 10.054 18.946 1.00 42.03 166 PRO A C 1
ATOM 1325 O O . PRO A 1 166 ? 7.065 9.644 18.945 1.00 42.03 166 PRO A O 1
ATOM 1328 N N . CYS A 1 167 ? 5.174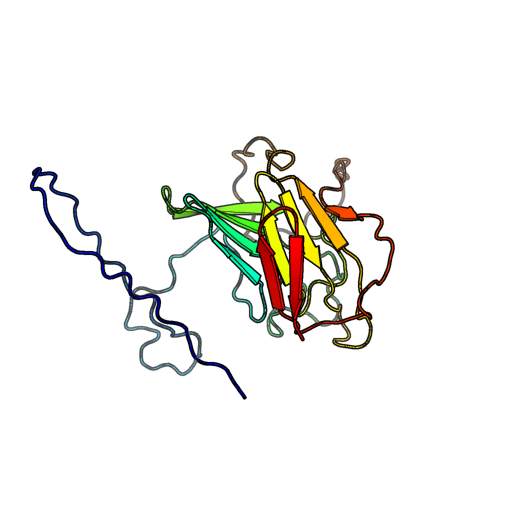 10.124 17.840 1.00 50.19 167 CYS A N 1
ATOM 1329 C CA . CYS A 1 167 ? 5.784 9.978 16.533 1.00 50.19 167 CYS A CA 1
ATOM 1330 C C . CYS A 1 167 ? 6.883 11.039 16.443 1.00 50.19 167 CYS A C 1
ATOM 1332 O O . CYS A 1 167 ? 6.564 12.224 16.363 1.00 50.19 167 CYS A O 1
ATOM 1334 N N . ASP A 1 168 ? 8.147 10.630 16.551 1.00 44.38 168 ASP A N 1
ATOM 1335 C CA . ASP A 1 168 ? 9.288 11.538 16.495 1.00 44.38 168 ASP A CA 1
ATOM 1336 C C . ASP A 1 168 ? 9.448 12.006 15.044 1.00 44.38 168 ASP A C 1
ATOM 1338 O O . ASP A 1 168 ? 10.143 11.409 14.218 1.00 44.38 168 ASP A O 1
ATOM 1342 N N . CYS A 1 169 ? 8.630 12.997 14.694 1.00 46.78 169 CYS A N 1
ATOM 1343 C CA . CYS A 1 169 ? 8.512 13.601 13.375 1.00 46.78 169 CYS A CA 1
ATOM 1344 C C . CYS A 1 169 ? 9.479 14.765 13.177 1.00 46.78 169 CYS A C 1
ATOM 1346 O O . CYS A 1 169 ? 9.677 15.211 12.048 1.00 46.78 169 CYS A O 1
ATOM 1348 N N . ASP A 1 170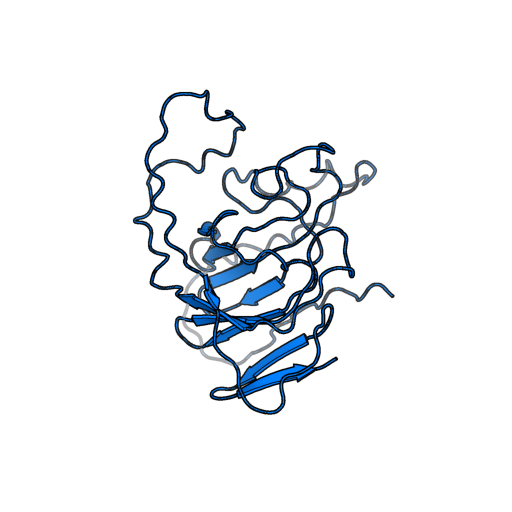 ? 10.100 15.231 14.258 1.00 38.34 170 ASP A N 1
ATOM 1349 C CA . ASP A 1 170 ? 10.979 16.389 14.265 1.00 38.34 170 ASP A CA 1
ATOM 1350 C C . ASP A 1 170 ? 12.431 15.954 14.064 1.00 38.34 170 ASP A C 1
ATOM 1352 O O . ASP A 1 170 ? 13.283 16.259 14.876 1.00 38.34 170 ASP A O 1
ATOM 1356 N N . GLY A 1 171 ? 12.725 15.238 12.973 1.00 42.88 171 GLY A N 1
ATOM 1357 C CA . GLY A 1 171 ? 14.031 15.262 12.292 1.00 42.88 171 GLY A CA 1
ATOM 1358 C C . GLY A 1 171 ? 15.321 15.105 13.114 1.00 42.88 171 GLY A C 1
ATOM 1359 O O . GLY A 1 171 ? 16.386 15.465 12.610 1.00 42.88 171 GLY A O 1
ATOM 1360 N N . HIS A 1 172 ? 15.294 14.577 14.336 1.00 38.22 172 HIS A N 1
ATOM 1361 C CA . HIS A 1 172 ? 16.512 14.269 15.063 1.00 38.22 172 HIS A CA 1
ATOM 1362 C C . HIS A 1 172 ? 17.040 12.966 14.475 1.00 38.22 172 HIS A C 1
ATOM 1364 O O . HIS A 1 172 ? 16.558 11.873 14.764 1.00 38.22 172 HIS A O 1
ATOM 1370 N N . ALA A 1 173 ? 18.011 13.099 13.568 1.00 33.91 173 ALA A N 1
ATOM 1371 C CA . ALA A 1 173 ? 18.854 11.988 13.170 1.00 33.91 173 ALA A CA 1
ATOM 1372 C C . ALA A 1 173 ? 19.261 11.247 14.446 1.00 33.91 173 ALA A C 1
ATOM 1374 O O . ALA A 1 173 ? 19.813 11.871 15.357 1.00 33.91 173 ALA A O 1
ATOM 1375 N N . ILE A 1 174 ? 18.947 9.949 14.516 1.00 39.12 174 ILE A N 1
ATOM 1376 C CA . ILE A 1 174 ? 19.471 9.054 15.544 1.00 39.12 174 ILE A CA 1
ATOM 1377 C C . ILE A 1 174 ? 20.986 9.279 15.528 1.00 39.12 174 ILE A C 1
ATOM 1379 O O . ILE A 1 174 ? 21.670 8.884 14.579 1.00 39.12 174 ILE A O 1
ATOM 1383 N N . ARG A 1 175 ? 21.502 10.029 16.511 1.00 31.58 175 ARG A N 1
ATOM 1384 C CA . ARG A 1 175 ? 22.942 10.161 16.707 1.00 31.58 175 ARG A CA 1
ATOM 1385 C C . ARG A 1 175 ? 23.435 8.746 16.957 1.00 31.58 175 ARG A C 1
ATOM 1387 O O . ARG A 1 175 ? 22.837 8.028 17.753 1.00 31.58 175 ARG A O 1
ATOM 1394 N N . GLY A 1 176 ? 24.457 8.359 16.199 1.00 36.84 176 GLY A N 1
ATOM 1395 C CA . GLY A 1 176 ? 25.069 7.043 16.300 1.00 36.84 176 GLY A CA 1
ATOM 1396 C C . GLY A 1 176 ? 25.374 6.670 17.749 1.00 36.84 176 GLY A C 1
ATOM 1397 O O . GLY A 1 176 ? 25.619 7.546 18.578 1.00 36.84 176 GLY A O 1
ATOM 1398 N N . ASP A 1 177 ? 25.362 5.362 17.982 1.00 35.22 177 ASP A N 1
ATOM 1399 C CA . ASP A 1 177 ? 25.650 4.669 19.242 1.00 35.22 177 ASP A CA 1
ATOM 1400 C C . ASP A 1 177 ? 24.453 4.371 20.156 1.00 35.22 177 ASP A C 1
ATOM 1402 O O . ASP A 1 177 ? 24.518 4.534 21.366 1.00 35.22 177 ASP A O 1
ATOM 1406 N N . GLU A 1 178 ? 23.391 3.791 19.591 1.00 34.66 178 GLU A N 1
ATOM 1407 C CA . GLU A 1 178 ? 22.722 2.655 20.239 1.00 34.66 178 GLU A CA 1
ATOM 1408 C C . GLU A 1 178 ? 22.010 1.819 19.168 1.00 34.66 178 GLU A C 1
ATOM 1410 O O . GLU A 1 178 ? 20.907 2.127 18.719 1.00 34.66 178 GLU A O 1
ATOM 1415 N N . VAL A 1 179 ? 22.666 0.752 18.697 1.00 36.00 179 VAL A N 1
ATOM 1416 C CA . VAL A 1 179 ? 21.991 -0.280 17.901 1.00 36.00 179 VAL A CA 1
ATOM 1417 C C . VAL A 1 179 ? 21.130 -1.077 18.875 1.00 36.00 179 VAL A C 1
ATOM 1419 O O . VAL A 1 179 ? 21.483 -2.177 19.295 1.00 36.00 179 VAL A O 1
ATOM 1422 N N . ALA A 1 180 ? 19.987 -0.509 19.261 1.00 36.19 180 ALA A N 1
ATOM 1423 C CA . ALA A 1 180 ? 18.870 -1.333 19.672 1.00 36.19 180 ALA A CA 1
ATOM 1424 C C . ALA A 1 180 ? 18.652 -2.315 18.520 1.00 36.19 180 ALA A C 1
ATOM 1426 O O . ALA A 1 180 ? 18.500 -1.902 17.368 1.00 36.19 180 ALA A O 1
ATOM 1427 N N . HIS A 1 181 ? 18.723 -3.613 18.808 1.00 34.94 181 HIS A N 1
ATOM 1428 C CA . HIS A 1 181 ? 18.317 -4.642 17.868 1.00 34.94 181 HIS A CA 1
ATOM 1429 C C . HIS A 1 181 ? 16.845 -4.389 17.531 1.00 34.94 181 HIS A C 1
ATOM 1431 O O . HIS A 1 181 ? 15.953 -4.898 18.206 1.00 34.94 181 HIS A O 1
ATOM 1437 N N . VAL A 1 182 ? 16.583 -3.561 16.516 1.00 43.22 182 VAL A N 1
ATOM 1438 C CA . VAL A 1 182 ? 15.271 -3.457 15.896 1.00 43.22 182 VAL A CA 1
ATOM 1439 C C . VAL A 1 182 ? 15.032 -4.848 15.358 1.00 43.22 182 VAL A C 1
ATOM 1441 O O . VAL A 1 182 ? 15.666 -5.285 14.398 1.00 43.22 182 VAL A O 1
ATOM 1444 N N . GLN A 1 183 ? 14.203 -5.600 16.066 1.00 41.75 183 GLN A N 1
ATOM 1445 C CA . GLN A 1 183 ? 13.748 -6.887 15.605 1.00 41.75 183 GLN A CA 1
ATOM 1446 C C . GLN A 1 183 ? 12.963 -6.581 14.333 1.00 41.75 183 GLN A C 1
ATOM 1448 O O . GLN A 1 183 ? 11.841 -6.092 14.407 1.00 41.75 183 GLN A O 1
ATOM 1453 N N . ILE A 1 184 ? 13.601 -6.764 13.172 1.00 47.97 184 ILE A N 1
ATOM 1454 C CA . ILE A 1 184 ? 12.986 -6.583 11.858 1.00 47.97 184 ILE A CA 1
ATOM 1455 C C . ILE A 1 184 ? 11.933 -7.686 11.745 1.00 47.97 184 ILE A C 1
ATOM 1457 O O . ILE A 1 184 ? 12.187 -8.774 11.227 1.00 47.97 184 ILE A O 1
ATOM 1461 N N . SER A 1 185 ? 10.759 -7.461 12.328 1.00 55.06 185 SER A N 1
ATOM 1462 C CA . SER A 1 185 ? 9.603 -8.310 12.112 1.00 55.06 185 SER A CA 1
ATOM 1463 C C . SER A 1 185 ? 9.198 -8.098 10.667 1.00 55.06 185 SER A C 1
ATOM 1465 O O . SER A 1 185 ? 8.683 -7.049 10.298 1.00 55.06 185 SER A O 1
ATOM 1467 N N . ASN A 1 186 ? 9.516 -9.072 9.820 1.00 61.72 186 ASN A N 1
ATOM 1468 C CA . ASN A 1 186 ? 9.180 -8.997 8.411 1.00 61.72 186 ASN A CA 1
ATOM 1469 C C . ASN A 1 186 ? 7.660 -9.162 8.271 1.00 61.72 186 ASN A C 1
ATOM 1471 O O . ASN A 1 186 ? 7.153 -10.282 8.331 1.00 61.72 186 ASN A O 1
ATOM 1475 N N . HIS A 1 187 ? 6.931 -8.048 8.187 1.00 81.62 187 HIS A N 1
ATOM 1476 C CA . HIS A 1 187 ? 5.469 -8.048 8.213 1.00 81.62 187 HIS A CA 1
ATOM 1477 C C . HIS A 1 187 ? 4.854 -8.396 6.851 1.00 81.62 187 HIS A C 1
ATOM 1479 O O . HIS A 1 187 ? 3.717 -8.875 6.783 1.00 81.62 187 HIS A O 1
ATOM 1485 N N . TRP A 1 188 ? 5.608 -8.186 5.768 1.00 90.06 188 TRP A N 1
ATOM 1486 C CA . TRP A 1 188 ? 5.237 -8.609 4.424 1.00 90.06 188 TRP A CA 1
ATOM 1487 C C . TRP A 1 188 ? 5.817 -9.984 4.106 1.00 90.06 188 TRP A C 1
ATOM 1489 O O . TRP A 1 188 ? 7.025 -10.214 4.132 1.00 90.06 188 TRP A O 1
ATOM 1499 N N . HIS A 1 189 ? 4.940 -10.906 3.733 1.00 90.88 189 HIS A N 1
ATOM 1500 C CA . HIS A 1 189 ? 5.304 -12.257 3.336 1.00 90.88 189 HIS A CA 1
ATOM 1501 C C . HIS A 1 189 ? 5.051 -12.449 1.847 1.00 90.88 189 HIS A C 1
ATOM 1503 O O . HIS A 1 189 ? 3.928 -12.250 1.380 1.00 90.88 189 HIS A O 1
ATOM 1509 N N . LEU A 1 190 ? 6.078 -12.878 1.115 1.00 91.94 190 LEU A N 1
ATOM 1510 C CA . LEU A 1 190 ? 5.929 -13.310 -0.271 1.00 91.94 190 LEU A CA 1
ATOM 1511 C C . LEU A 1 190 ? 5.028 -14.552 -0.326 1.00 91.94 190 LEU A C 1
ATOM 1513 O O . LEU A 1 190 ? 5.220 -15.504 0.434 1.00 91.94 190 LEU A O 1
ATOM 1517 N N . ILE A 1 191 ? 4.047 -14.537 -1.221 1.00 92.56 191 ILE A N 1
ATOM 1518 C CA . ILE A 1 191 ? 3.147 -15.657 -1.478 1.00 92.56 191 ILE A CA 1
ATOM 1519 C C . ILE A 1 191 ? 3.682 -16.426 -2.689 1.00 92.56 191 ILE A C 1
ATOM 1521 O O . ILE A 1 191 ? 3.763 -15.852 -3.776 1.00 92.56 191 ILE A O 1
ATOM 1525 N N . PRO A 1 192 ? 4.017 -17.720 -2.543 1.00 91.50 192 PRO A N 1
ATOM 1526 C CA . PRO A 1 192 ? 4.310 -18.573 -3.687 1.00 91.50 192 PRO A CA 1
ATOM 1527 C C . PRO A 1 192 ? 3.081 -18.666 -4.599 1.00 91.50 192 PRO A C 1
ATOM 1529 O O . PRO A 1 192 ? 2.012 -19.095 -4.163 1.00 91.50 192 PRO A O 1
ATOM 1532 N N . VAL A 1 193 ? 3.235 -18.257 -5.856 1.00 90.25 193 VAL A N 1
ATOM 1533 C CA . VAL A 1 193 ? 2.192 -18.330 -6.888 1.00 90.25 193 VAL A CA 1
ATOM 1534 C C . VAL A 1 193 ? 2.480 -19.489 -7.845 1.00 90.25 193 VAL A C 1
ATOM 1536 O O . VAL A 1 193 ? 3.634 -19.829 -8.092 1.00 90.25 193 VAL A O 1
ATOM 1539 N N . THR A 1 194 ? 1.427 -20.127 -8.354 1.00 91.75 194 THR A N 1
ATOM 1540 C CA . THR A 1 194 ? 1.506 -21.257 -9.298 1.00 91.75 194 THR A CA 1
ATOM 1541 C C . THR A 1 194 ? 0.445 -21.093 -10.388 1.00 91.75 194 THR A C 1
ATOM 1543 O O . THR A 1 194 ? -0.518 -20.353 -10.186 1.00 91.75 194 THR A O 1
ATOM 1546 N N . GLY A 1 195 ? 0.605 -21.785 -11.520 1.00 93.38 195 GLY A N 1
ATOM 1547 C CA . GLY A 1 195 ? -0.295 -21.675 -12.674 1.00 93.38 195 GLY A CA 1
ATOM 1548 C C . GLY A 1 195 ? 0.082 -20.529 -13.615 1.00 93.38 195 GLY A C 1
ATOM 1549 O O . GLY A 1 195 ? 1.254 -20.160 -13.697 1.00 93.38 195 GLY A O 1
ATOM 1550 N N . ASP A 1 196 ? -0.913 -19.982 -14.315 1.00 92.62 196 ASP A N 1
ATOM 1551 C CA . ASP A 1 196 ? -0.733 -18.869 -15.251 1.00 92.62 196 ASP A CA 1
ATOM 1552 C C . ASP A 1 196 ? -0.538 -17.558 -14.478 1.00 92.62 196 ASP A C 1
ATOM 1554 O O . ASP A 1 196 ? -1.492 -16.904 -14.046 1.00 92.62 196 ASP A O 1
ATOM 1558 N N . ILE A 1 197 ? 0.725 -17.197 -14.254 1.00 91.00 197 ILE A N 1
ATOM 1559 C CA . ILE A 1 197 ? 1.108 -15.986 -13.527 1.00 91.00 197 ILE A CA 1
ATOM 1560 C C . ILE A 1 197 ? 1.147 -14.817 -14.520 1.00 91.00 197 ILE A C 1
ATOM 1562 O O . ILE A 1 197 ? 1.831 -14.924 -15.538 1.00 91.00 197 ILE A O 1
ATOM 1566 N N . PRO A 1 198 ? 0.458 -13.692 -14.249 1.00 92.69 198 PRO A N 1
ATOM 1567 C CA . PRO A 1 198 ? 0.559 -12.513 -15.099 1.00 92.69 198 PRO A CA 1
ATOM 1568 C C . PRO A 1 198 ? 2.004 -12.008 -15.176 1.00 92.69 198 PRO A C 1
ATOM 1570 O O . PRO A 1 198 ? 2.689 -11.960 -14.153 1.00 92.69 198 PRO A O 1
ATOM 1573 N N . ASP A 1 199 ? 2.431 -11.554 -16.359 1.00 94.12 199 ASP A N 1
ATOM 1574 C CA . ASP A 1 199 ? 3.744 -10.918 -16.533 1.00 94.12 199 ASP A CA 1
ATOM 1575 C C . ASP A 1 199 ? 3.961 -9.764 -15.547 1.00 94.12 199 ASP A C 1
ATOM 1577 O O . ASP A 1 199 ? 3.002 -9.136 -15.071 1.00 94.12 199 ASP A O 1
ATOM 1581 N N . GLU A 1 200 ? 5.233 -9.475 -15.273 1.00 94.81 200 GLU A N 1
ATOM 1582 C CA . GLU A 1 200 ? 5.655 -8.351 -14.444 1.00 94.81 200 GLU A CA 1
ATOM 1583 C C . GLU A 1 200 ? 5.026 -7.033 -14.910 1.00 94.81 200 GLU A C 1
ATOM 1585 O O . GLU A 1 200 ? 4.990 -6.719 -16.100 1.00 94.81 200 GLU A O 1
ATOM 1590 N N . ARG A 1 201 ? 4.460 -6.263 -13.972 1.00 93.69 201 ARG A N 1
ATOM 1591 C CA . ARG A 1 201 ? 3.665 -5.085 -14.336 1.00 93.69 201 ARG A CA 1
ATOM 1592 C C . ARG A 1 201 ? 3.542 -4.051 -13.234 1.00 93.69 201 ARG A C 1
ATOM 1594 O O . ARG A 1 201 ? 3.565 -4.342 -12.041 1.00 93.69 201 ARG A O 1
ATOM 1601 N N . TYR A 1 202 ? 3.277 -2.824 -13.657 1.00 94.12 202 TYR A N 1
ATOM 1602 C CA . TYR A 1 202 ? 2.931 -1.685 -12.813 1.00 94.12 202 TYR A CA 1
ATOM 1603 C C . TYR A 1 202 ? 1.897 -0.816 -13.539 1.00 94.12 202 TYR A C 1
ATOM 1605 O O . TYR A 1 202 ? 1.725 -0.926 -14.746 1.00 94.12 202 TYR A O 1
ATOM 1613 N N . GLY A 1 203 ? 1.164 0.021 -12.806 1.00 91.69 203 GLY A N 1
ATOM 1614 C CA . GLY A 1 203 ? 0.116 0.874 -13.387 1.00 91.69 203 GLY A CA 1
ATOM 1615 C C . GLY A 1 203 ? -1.203 0.151 -13.694 1.00 91.69 203 GLY A C 1
ATOM 1616 O O . GLY A 1 203 ? -2.131 0.779 -14.192 1.00 91.69 203 GLY A O 1
ATOM 1617 N N . HIS A 1 204 ? -1.301 -1.130 -13.343 1.00 94.50 204 HIS A N 1
ATOM 1618 C CA . HIS A 1 204 ? -2.519 -1.934 -13.405 1.00 94.50 204 HIS A CA 1
ATOM 1619 C C . HIS A 1 204 ? -3.483 -1.582 -12.257 1.00 94.50 204 HIS A C 1
ATOM 1621 O O . HIS A 1 204 ? -3.169 -0.788 -11.360 1.00 94.50 204 HIS A O 1
ATOM 1627 N N . THR A 1 205 ? -4.664 -2.197 -12.275 1.00 93.75 205 THR A N 1
ATOM 1628 C CA . THR A 1 205 ? -5.624 -2.165 -11.170 1.00 93.75 205 THR A CA 1
ATOM 1629 C C . THR A 1 205 ? -5.843 -3.561 -10.605 1.00 93.75 205 THR A C 1
ATOM 1631 O O . THR A 1 205 ? -5.725 -4.560 -11.315 1.00 93.75 205 THR A O 1
ATOM 1634 N N . MET A 1 206 ? -6.167 -3.623 -9.319 1.00 93.69 206 MET A N 1
ATOM 1635 C CA . MET A 1 206 ? -6.502 -4.858 -8.630 1.00 93.69 206 MET A CA 1
ATOM 1636 C C . MET A 1 206 ? -7.770 -4.645 -7.817 1.00 93.69 206 MET A C 1
ATOM 1638 O O . MET A 1 206 ? -7.922 -3.641 -7.121 1.00 93.69 206 MET A O 1
ATOM 1642 N N . THR A 1 207 ? -8.670 -5.613 -7.888 1.00 91.25 207 THR A N 1
ATOM 1643 C CA . THR A 1 207 ? -9.807 -5.736 -6.980 1.00 91.25 207 THR A CA 1
ATOM 1644 C C . THR A 1 207 ? -9.879 -7.163 -6.467 1.00 91.25 207 THR A C 1
ATOM 1646 O O . THR A 1 207 ? -9.213 -8.064 -6.978 1.00 91.25 207 THR A O 1
ATOM 1649 N N . MET A 1 208 ? -10.672 -7.383 -5.431 1.00 87.38 208 MET A N 1
ATOM 1650 C CA . MET A 1 208 ? -10.742 -8.674 -4.779 1.00 87.38 208 MET A CA 1
ATOM 1651 C C . MET A 1 208 ? -12.170 -8.996 -4.378 1.00 87.38 208 MET A C 1
ATOM 1653 O O . MET A 1 208 ? -12.863 -8.182 -3.773 1.00 87.38 208 MET A O 1
ATOM 1657 N N . SER A 1 209 ? -12.587 -10.213 -4.704 1.00 86.94 209 SER A N 1
ATOM 1658 C CA . SER A 1 209 ? -13.831 -10.814 -4.248 1.00 86.94 209 SER A CA 1
ATOM 1659 C C . SER A 1 209 ? -13.500 -12.232 -3.830 1.00 86.94 209 SER A C 1
ATOM 1661 O O . SER A 1 209 ? -13.197 -13.068 -4.678 1.00 86.94 209 SER A O 1
ATOM 1663 N N . PHE A 1 210 ? -13.471 -12.473 -2.518 1.00 86.38 210 PHE A N 1
ATOM 1664 C CA . PHE A 1 210 ? -13.013 -13.743 -1.963 1.00 86.38 210 PHE A CA 1
ATOM 1665 C C . PHE A 1 210 ? -13.726 -14.933 -2.641 1.00 86.38 210 PHE A C 1
ATOM 1667 O O . PHE A 1 210 ? -14.955 -14.920 -2.726 1.00 86.38 210 PHE A O 1
ATOM 1674 N N . PRO A 1 211 ? -12.988 -15.963 -3.101 1.00 89.69 211 PRO A N 1
ATOM 1675 C CA . PRO A 1 211 ? -11.557 -16.210 -2.869 1.00 89.69 211 PRO A CA 1
ATOM 1676 C C . PRO A 1 211 ? -10.603 -15.633 -3.935 1.00 89.69 211 PRO A C 1
ATOM 1678 O O . PRO A 1 211 ? -9.414 -15.938 -3.907 1.00 89.69 211 PRO A O 1
ATOM 1681 N N . TYR A 1 212 ? -11.091 -14.821 -4.871 1.00 89.94 212 TYR A N 1
ATOM 1682 C CA . TYR A 1 212 ? -10.361 -14.418 -6.071 1.00 89.94 212 TYR A CA 1
ATOM 1683 C C . TYR A 1 212 ? -9.843 -12.980 -6.029 1.00 89.94 212 TYR A C 1
ATOM 1685 O O . TYR A 1 212 ? -10.525 -12.046 -5.599 1.00 89.94 212 TYR A O 1
ATOM 1693 N N . VAL A 1 213 ? -8.639 -12.810 -6.566 1.00 88.00 213 VAL A N 1
ATOM 1694 C CA . VAL A 1 213 ? -8.044 -11.518 -6.905 1.00 88.00 213 VAL A CA 1
ATOM 1695 C C . VAL A 1 213 ? -8.165 -11.329 -8.411 1.00 88.00 213 VAL A C 1
ATOM 1697 O O . VAL A 1 213 ? -7.817 -12.225 -9.177 1.00 88.00 213 VAL A O 1
ATOM 1700 N N . TYR A 1 214 ? -8.639 -10.161 -8.830 1.00 91.75 214 TYR A N 1
ATOM 1701 C CA . TYR A 1 214 ? -8.753 -9.786 -10.233 1.00 91.75 214 TYR A CA 1
ATOM 1702 C C . TYR A 1 214 ? -7.780 -8.653 -10.517 1.00 91.75 214 TYR A C 1
ATOM 1704 O O . TYR A 1 214 ? -7.863 -7.594 -9.891 1.00 91.75 214 TYR A O 1
ATOM 1712 N N . ILE A 1 215 ? -6.879 -8.877 -11.467 1.00 92.50 215 ILE A N 1
ATOM 1713 C CA . ILE A 1 215 ? -5.906 -7.893 -11.936 1.00 92.50 215 ILE A CA 1
ATOM 1714 C C . ILE A 1 215 ? -6.270 -7.543 -13.374 1.00 92.50 215 ILE A C 1
ATOM 1716 O O . ILE A 1 215 ? -6.492 -8.434 -14.193 1.00 92.50 215 ILE A O 1
ATOM 1720 N N . VAL A 1 216 ? -6.366 -6.249 -13.668 1.00 92.75 216 VAL A N 1
ATOM 1721 C CA . VAL A 1 216 ? -6.723 -5.747 -14.998 1.00 92.75 216 VAL A CA 1
ATOM 1722 C C . VAL A 1 216 ? -5.730 -4.675 -15.424 1.00 92.75 216 VAL A C 1
ATOM 1724 O O . VAL A 1 216 ? -5.411 -3.772 -14.643 1.00 92.75 216 VAL A O 1
ATOM 1727 N N . GLY A 1 217 ? -5.312 -4.762 -16.687 1.00 87.06 217 GLY A N 1
ATOM 1728 C CA . GLY A 1 217 ? -4.332 -3.865 -17.298 1.00 87.06 217 GLY A CA 1
ATOM 1729 C C . GLY A 1 217 ? -2.903 -4.375 -17.230 1.00 87.06 217 GLY A C 1
ATOM 1730 O O . GLY A 1 217 ? -2.615 -5.330 -16.466 1.00 87.06 217 GLY A O 1
#

Sequence (217 aa):
VWLQFVNLCFKTETTRERTFRAKVKMIKTIHPASHLHDSLRDKVDYEPKCSCCPAGRSGHRIIVTEDSLYSLGGFNPILGENNAPVNARGHPLFKELWKFNLSTRNWQLLDDFYSVPPTIASHTIAKVGRWLFLFGGTAIPFGETPTSALYRYDLLSSTHSASNEPCDCDGHAIRGDEVAHVQISNHWHLIPVTGDIPDERYGHTMTMSFPYVYIVG

Organism: NCBI:txid1028688

InterPro domains:
  IPR015915 Kelch-type beta-propeller [G3DSA:2.120.10.80] (54-217)
  IPR015915 Kelch-type beta-propeller [SSF117281] (51-217)
  IPR052125 Kelch domain-containing protein 10 [PTHR46428] (12-217)

pLDDT: mean 70.98, std 23.43, range [24.19, 95.69]

Secondary structure (DSSP, 8-state):
--PPP-----------------------------STT-TTTTTS--S---SSSPPS-BS-EEEE-SSEEEEE--B-TTS--TT--TTSTT-SB---EEEEETTTTEEEEEE-TTTS-S--BS-EEEEETTEEEEE--B-SSTTSS-B--EEEEETTTT------S----S-----SS----------EEEEPP-SSPPPSBSS-EEEEETTEEEEE-

Foldseek 3Di:
DDDDDDDDDDDDDDDDDDDDPPPPPDPPPQDPDPDPPPPCCPVDDHDPPALDDDDDFPQWDWDDDPFKIKTAWGFDPVQDPPDAPQQDPSHRIFGWIWMAGPVVRDIDTQDGSLQGDQFRHQWEWDDDDQKIKIAWHHHPVHPPRTAGWIKIFGNVVSPPPPPPPPPPSPPDDPDDDDPPVPVPPNRIDTDDDDDDGDPGDGNWYWDDDPPDIDIGD